Protein AF-A0A6P8V6H1-F1 (afdb_monomer_lite)

InterPro domains:
  IPR013151 Immunoglobulin-like beta-sandwich domain [PF00047] (144-213)
  IPR013783 Immunoglobulin-like fold [G3DSA:2.60.40.10] (137-227)
  IPR036179 Immunoglobulin-like domain superfamily [SSF48726] (139-225)

Foldseek 3Di:
DDDDPVVVVVVVVVLVVLVVVVPDPDDPPPDPVVSVVSVVVVVCVVPPDPDDDPVVVVVVVPPPPDDDPPVNVCVVPDDDALVNVVVVLVVLVVDDPPDQDDPVRDGSVNCVVCVVVVLVLLEKDKDKDFPDPAWDPDDDAETEGEFQGKMKIKTFHDPPADWFKKWKDWPVDIDIDTDDPRMDIDIDNGDDQVPFGKIKMKTAHPVDRVRITDIHDIHGYHHDYPPPDCVVVVVVVVVVVVVVVVVVVVVVVVVVVVVVVVVVVVVVVVVPPPDDDDDDDDDDDDDDDDDDDDD

Organism: Gymnodraco acuticeps (NCBI:txid8218)

Structure (mmCIF, N/CA/C/O backbone):
data_AF-A0A6P8V6H1-F1
#
_entry.id   AF-A0A6P8V6H1-F1
#
loop_
_atom_site.group_PDB
_atom_site.id
_atom_site.type_symbol
_atom_site.label_atom_id
_atom_site.label_alt_id
_atom_site.label_comp_id
_atom_site.label_asym_id
_atom_site.label_entity_id
_atom_site.label_seq_id
_atom_site.pdbx_PDB_ins_code
_atom_site.Cartn_x
_atom_site.Cartn_y
_atom_site.Cartn_z
_atom_site.occupancy
_atom_site.B_iso_or_equiv
_atom_site.auth_seq_id
_atom_site.auth_comp_id
_atom_site.auth_asym_id
_atom_site.auth_atom_id
_atom_site.pdbx_PDB_model_num
ATOM 1 N N . MET A 1 1 ? 2.591 34.422 -44.636 1.00 39.62 1 MET A N 1
ATOM 2 C CA . MET A 1 1 ? 4.047 34.264 -44.833 1.00 39.62 1 MET A CA 1
ATOM 3 C C . MET A 1 1 ? 4.271 33.936 -46.302 1.00 39.62 1 MET A C 1
ATOM 5 O O . MET A 1 1 ? 4.014 32.812 -46.709 1.00 39.62 1 MET A O 1
ATOM 9 N N . ALA A 1 2 ? 4.597 34.938 -47.120 1.00 40.22 2 ALA A N 1
ATOM 10 C CA . ALA A 1 2 ? 4.883 34.725 -48.537 1.00 40.22 2 ALA A CA 1
ATOM 11 C C . ALA A 1 2 ? 6.264 34.066 -48.653 1.00 40.22 2 ALA A C 1
ATOM 13 O O . ALA A 1 2 ? 7.242 34.609 -48.139 1.00 40.22 2 ALA A O 1
ATOM 14 N N . ARG A 1 3 ? 6.340 32.876 -49.259 1.00 46.91 3 ARG A N 1
ATOM 15 C CA . ARG A 1 3 ? 7.625 32.226 -49.543 1.00 46.91 3 ARG A CA 1
ATOM 16 C C . ARG A 1 3 ? 8.400 33.102 -50.537 1.00 46.91 3 ARG A C 1
ATOM 18 O O . ARG A 1 3 ? 7.827 33.596 -51.503 1.00 46.91 3 ARG A O 1
ATOM 25 N N . SER A 1 4 ? 9.682 33.342 -50.256 1.00 54.59 4 SER A N 1
ATOM 26 C CA . SER A 1 4 ? 10.575 34.131 -51.115 1.00 54.59 4 SER A CA 1
ATOM 27 C C . SER A 1 4 ? 10.690 33.479 -52.492 1.00 54.59 4 SER A C 1
ATOM 29 O O . SER A 1 4 ? 10.862 32.264 -52.569 1.00 54.59 4 SER A O 1
ATOM 31 N N . LEU A 1 5 ? 10.654 34.278 -53.564 1.00 50.09 5 LEU A N 1
ATOM 32 C CA . LEU A 1 5 ? 10.821 33.799 -54.944 1.00 50.09 5 LEU A CA 1
ATOM 33 C C . LEU A 1 5 ? 12.088 32.939 -55.094 1.00 50.09 5 LEU A C 1
ATOM 35 O O . LEU A 1 5 ? 12.059 31.902 -55.738 1.00 50.09 5 LEU A O 1
ATOM 39 N N . ARG A 1 6 ? 13.158 33.299 -54.372 1.00 54.00 6 ARG A N 1
ATOM 40 C CA . ARG A 1 6 ? 14.438 32.570 -54.360 1.00 54.00 6 ARG A CA 1
ATOM 41 C C . ARG A 1 6 ? 14.382 31.210 -53.666 1.00 54.00 6 ARG A C 1
ATOM 43 O O . ARG A 1 6 ? 15.259 30.385 -53.887 1.00 54.00 6 ARG A O 1
ATOM 50 N N . ALA A 1 7 ? 13.422 31.009 -52.763 1.00 53.09 7 ALA A N 1
ATOM 51 C CA . ALA A 1 7 ? 13.197 29.715 -52.122 1.00 53.09 7 ALA A CA 1
ATOM 52 C C . ALA A 1 7 ? 12.426 28.784 -53.067 1.00 53.09 7 ALA A C 1
ATOM 54 O O . ALA A 1 7 ? 12.769 27.614 -53.159 1.00 53.09 7 ALA A O 1
ATOM 55 N N . LEU A 1 8 ? 11.471 29.335 -53.828 1.00 53.06 8 LEU A N 1
ATOM 56 C CA . LEU A 1 8 ? 10.779 28.609 -54.894 1.00 53.06 8 LEU A CA 1
ATOM 57 C C . LEU A 1 8 ? 11.732 28.254 -56.047 1.00 53.06 8 LEU A C 1
ATOM 59 O O . LEU A 1 8 ? 11.717 27.129 -56.523 1.00 53.06 8 LEU A O 1
ATOM 63 N N . GLU A 1 9 ? 12.596 29.186 -56.461 1.00 56.41 9 GLU A N 1
ATOM 64 C CA . GLU A 1 9 ? 13.621 28.945 -57.488 1.00 56.41 9 GLU A CA 1
ATOM 65 C C . GLU A 1 9 ? 14.611 27.853 -57.061 1.00 56.41 9 GLU A C 1
ATOM 67 O O . GLU A 1 9 ? 15.032 27.057 -57.892 1.00 56.41 9 GLU A O 1
ATOM 72 N N . ARG A 1 10 ? 14.949 27.768 -55.766 1.00 60.34 10 ARG A N 1
ATOM 73 C CA . ARG A 1 10 ? 15.815 26.701 -55.243 1.00 60.34 10 ARG A CA 1
ATOM 74 C C . ARG A 1 10 ? 15.135 25.332 -55.248 1.00 60.34 10 ARG A C 1
ATOM 76 O O . ARG A 1 10 ? 15.761 24.376 -55.687 1.00 60.34 10 ARG A O 1
ATOM 83 N N . GLU A 1 11 ? 13.868 25.258 -54.836 1.00 62.25 11 GLU A N 1
ATOM 84 C CA . GLU A 1 11 ? 13.066 24.023 -54.909 1.00 62.25 11 GLU A CA 1
ATOM 85 C C . GLU A 1 11 ? 12.889 23.550 -56.363 1.00 62.25 11 GLU A C 1
ATOM 87 O O . GLU A 1 11 ? 12.979 22.359 -56.641 1.00 62.25 11 GLU A O 1
ATOM 92 N N . VAL A 1 12 ? 12.690 24.472 -57.312 1.00 57.78 12 VAL A N 1
ATOM 93 C CA . VAL A 1 12 ? 12.569 24.142 -58.743 1.00 57.78 12 VAL A CA 1
ATOM 94 C C . VAL A 1 12 ? 13.889 23.618 -59.315 1.00 57.78 12 VAL A C 1
ATOM 96 O O . VAL A 1 12 ? 13.869 22.646 -60.064 1.00 57.78 12 VAL A O 1
ATOM 99 N N . VAL A 1 13 ? 15.031 24.198 -58.929 1.00 59.47 13 VAL A N 1
ATOM 100 C CA . VAL A 1 13 ? 16.360 23.732 -59.365 1.00 59.47 13 VAL A CA 1
ATOM 101 C C . VAL A 1 13 ? 16.704 22.356 -58.777 1.00 59.47 13 VAL A C 1
ATOM 103 O O . VAL A 1 13 ? 17.243 21.515 -59.493 1.00 59.47 13 VAL A O 1
ATOM 106 N N . GLU A 1 14 ? 16.354 22.083 -57.516 1.00 60.50 14 GLU A N 1
ATOM 107 C CA . GLU A 1 14 ? 16.529 20.750 -56.908 1.00 60.50 14 GLU A CA 1
ATOM 108 C C . GLU A 1 14 ? 15.638 19.687 -57.569 1.00 60.50 14 GLU A C 1
ATOM 110 O O . GLU A 1 14 ? 16.093 18.572 -57.819 1.00 60.50 14 GLU A O 1
ATOM 115 N N . LEU A 1 15 ? 14.397 20.036 -57.924 1.00 56.25 15 LEU A N 1
ATOM 116 C CA . LEU A 1 15 ? 13.484 19.133 -58.632 1.00 56.25 15 LEU A CA 1
ATOM 117 C C . LEU A 1 15 ? 13.870 18.919 -60.106 1.00 56.25 15 LEU A C 1
ATOM 119 O O . LEU A 1 15 ? 13.662 17.829 -60.631 1.00 56.25 15 LEU A O 1
ATOM 123 N N . GLN A 1 16 ? 14.466 19.912 -60.774 1.00 54.94 16 GLN A N 1
ATOM 124 C CA . GLN A 1 16 ? 15.006 19.755 -62.132 1.00 54.94 16 GLN A CA 1
ATOM 125 C C . GLN A 1 16 ? 16.269 18.883 -62.154 1.00 54.94 16 GLN A C 1
ATOM 127 O O . GLN A 1 16 ? 16.420 18.066 -63.058 1.00 54.94 16 GLN A O 1
ATOM 132 N N . GLY A 1 17 ? 17.128 18.978 -61.133 1.00 55.97 17 GLY A N 1
ATOM 133 C CA . GLY A 1 17 ? 18.294 18.096 -60.991 1.00 55.97 17 GLY A CA 1
ATOM 134 C C . GLY A 1 17 ? 17.934 16.619 -60.782 1.00 55.97 17 GLY A C 1
ATOM 135 O O . GLY A 1 17 ? 18.706 15.737 -61.152 1.00 55.97 17 GLY A O 1
ATOM 136 N N . LEU A 1 18 ? 16.742 16.333 -60.247 1.00 54.53 18 LEU A N 1
ATOM 137 C CA . LEU A 1 18 ? 16.230 14.968 -60.086 1.00 54.53 18 LEU A CA 1
ATOM 138 C C . LEU A 1 18 ? 15.807 14.321 -61.417 1.00 54.53 18 LEU A C 1
ATOM 140 O O . LEU A 1 18 ? 15.922 13.105 -61.548 1.00 54.53 18 LEU A O 1
ATOM 144 N N . ALA A 1 19 ? 15.390 15.107 -62.416 1.00 50.38 19 ALA A N 1
ATOM 145 C CA . ALA A 1 19 ? 15.039 14.593 -63.744 1.00 50.38 19 ALA A CA 1
ATOM 146 C C . ALA A 1 19 ? 16.284 14.213 -64.572 1.00 50.38 19 ALA A C 1
ATOM 148 O O . ALA A 1 19 ? 16.275 13.222 -65.300 1.00 50.38 19 ALA A O 1
ATOM 149 N N . ASP A 1 20 ? 17.382 14.953 -64.398 1.00 52.22 20 ASP A N 1
ATOM 150 C CA . ASP A 1 20 ? 18.593 14.855 -65.227 1.00 52.22 20 ASP A CA 1
ATOM 151 C C . ASP A 1 20 ? 19.417 13.574 -64.970 1.00 52.22 20 ASP A C 1
ATOM 153 O O . ASP A 1 20 ? 20.179 13.117 -65.821 1.00 52.22 20 ASP A O 1
ATOM 157 N N . SER A 1 21 ? 19.238 12.929 -63.810 1.00 50.72 21 SER A N 1
ATOM 158 C CA . SER A 1 21 ? 19.971 11.699 -63.456 1.00 50.72 21 SER A CA 1
ATOM 159 C C . SER A 1 21 ? 19.401 10.415 -64.078 1.00 50.72 21 SER A C 1
ATOM 161 O O . SER A 1 21 ? 20.040 9.367 -63.998 1.00 50.72 21 SER A O 1
ATOM 163 N N . THR A 1 22 ? 18.237 10.486 -64.739 1.00 51.81 22 THR A N 1
ATOM 164 C CA . THR A 1 22 ? 17.574 9.318 -65.359 1.00 51.81 22 THR A CA 1
ATOM 165 C C . THR A 1 22 ? 17.795 9.175 -66.868 1.00 51.81 22 THR A C 1
ATOM 167 O O . THR A 1 22 ? 17.344 8.195 -67.453 1.00 51.81 22 THR A O 1
ATOM 170 N N . GLY A 1 23 ? 18.560 10.072 -67.502 1.00 53.94 23 GLY A N 1
ATOM 171 C CA . GLY A 1 23 ? 19.053 9.889 -68.876 1.00 53.94 23 GLY A CA 1
ATOM 172 C C . GLY A 1 23 ? 18.000 9.922 -69.995 1.00 53.94 23 GLY A C 1
ATOM 173 O O . GLY A 1 23 ? 18.342 9.619 -71.136 1.00 53.94 23 GLY A O 1
ATOM 174 N N . GLU A 1 24 ? 16.755 10.308 -69.708 1.00 52.34 24 GLU A N 1
ATOM 175 C CA . GLU A 1 24 ? 15.689 10.479 -70.706 1.00 52.34 24 GLU A CA 1
ATOM 176 C C . GLU A 1 24 ? 15.491 11.970 -71.060 1.00 52.34 24 GLU A C 1
ATOM 178 O O . GLU A 1 24 ? 15.703 12.841 -70.212 1.00 52.34 24 GLU A O 1
ATOM 183 N N . PRO A 1 25 ? 15.118 12.302 -72.313 1.00 46.78 25 PRO A N 1
ATOM 184 C CA . PRO A 1 25 ? 15.112 13.676 -72.811 1.00 46.78 25 PRO A CA 1
ATOM 185 C C . PRO A 1 25 ? 14.026 14.519 -72.131 1.00 46.78 25 PRO A C 1
ATOM 187 O O . PRO A 1 25 ? 12.900 14.052 -71.994 1.00 46.78 25 PRO A O 1
ATOM 190 N N . GLU A 1 26 ? 14.381 15.760 -71.764 1.00 50.06 26 GLU A N 1
ATOM 191 C CA . GLU A 1 26 ? 13.575 16.856 -71.181 1.00 50.06 26 GLU A CA 1
ATOM 192 C C . GLU A 1 26 ? 12.040 16.751 -71.351 1.00 50.06 26 GLU A C 1
ATOM 194 O O . GLU A 1 26 ? 11.411 17.528 -72.075 1.00 50.06 26 GLU A O 1
ATOM 199 N N . HIS A 1 27 ? 11.391 15.834 -70.635 1.00 50.84 27 HIS A N 1
ATOM 200 C CA . HIS A 1 27 ? 9.942 15.817 -70.502 1.00 50.84 27 HIS A CA 1
ATOM 201 C C . HIS A 1 27 ? 9.607 16.418 -69.140 1.00 50.84 27 HIS A C 1
ATOM 203 O O . HIS A 1 27 ? 9.752 15.771 -68.105 1.00 50.84 27 HIS A O 1
ATOM 209 N N . LEU A 1 28 ? 9.195 17.690 -69.132 1.00 56.66 28 LEU A N 1
ATOM 210 C CA . LEU A 1 28 ? 8.681 18.364 -67.939 1.00 56.66 28 LEU A CA 1
ATOM 211 C C . LEU A 1 28 ? 7.530 17.533 -67.352 1.00 56.66 28 LEU A C 1
ATOM 213 O O . LEU A 1 28 ? 6.413 17.556 -67.869 1.00 56.66 28 LEU A O 1
ATOM 217 N N . LEU A 1 29 ? 7.801 16.798 -66.271 1.00 57.84 29 LEU A N 1
ATOM 218 C CA . LEU A 1 29 ? 6.788 16.067 -65.515 1.00 57.84 29 LEU A CA 1
ATOM 219 C C . LEU A 1 29 ? 5.867 17.094 -64.840 1.00 57.84 29 LEU A C 1
ATOM 221 O O . LEU A 1 29 ? 6.176 17.621 -63.775 1.00 57.84 29 LEU A O 1
ATOM 225 N N . GLN A 1 30 ? 4.766 17.453 -65.503 1.00 61.94 30 GLN A N 1
ATOM 226 C CA . GLN A 1 30 ? 3.781 18.413 -64.988 1.00 61.94 30 GLN A CA 1
ATOM 227 C C . GLN A 1 30 ? 2.689 17.740 -64.148 1.00 61.94 30 GLN A C 1
ATOM 229 O O . GLN A 1 30 ? 2.064 18.398 -63.312 1.00 61.94 30 GLN A O 1
ATOM 234 N N . GLU A 1 31 ? 2.451 16.440 -64.336 1.00 68.69 31 GLU A N 1
ATOM 235 C CA . GLU A 1 31 ? 1.448 15.716 -63.564 1.00 68.69 31 GLU A CA 1
ATOM 236 C C . GLU A 1 31 ? 1.978 15.303 -62.191 1.00 68.69 31 GLU A C 1
ATOM 238 O O . GLU A 1 31 ? 3.024 14.677 -62.033 1.00 68.69 31 GLU A O 1
ATOM 243 N N . SER A 1 32 ? 1.194 15.618 -61.158 1.00 69.81 32 SER A N 1
ATOM 244 C CA . SER A 1 32 ? 1.567 15.331 -59.770 1.00 69.81 32 SER A CA 1
ATOM 245 C C . SER A 1 32 ? 1.794 13.839 -59.485 1.00 69.81 32 SER A C 1
ATOM 247 O O . SER A 1 32 ? 2.483 13.508 -58.523 1.00 69.81 32 SER A O 1
ATOM 249 N N . ALA A 1 33 ? 1.202 12.940 -60.280 1.00 69.44 33 ALA A N 1
ATOM 250 C CA . ALA A 1 33 ? 1.392 11.498 -60.153 1.00 69.44 33 ALA A CA 1
ATOM 251 C C . ALA A 1 33 ? 2.797 11.073 -60.592 1.00 69.44 33 ALA A C 1
ATOM 253 O O . ALA A 1 33 ? 3.460 10.353 -59.848 1.00 69.44 33 ALA A O 1
ATOM 254 N N . ASP A 1 34 ? 3.277 11.601 -61.716 1.00 71.88 34 ASP A N 1
ATOM 255 C CA . ASP A 1 34 ? 4.596 11.280 -62.257 1.00 71.88 34 ASP A CA 1
ATOM 256 C C . ASP A 1 34 ? 5.715 11.839 -61.379 1.00 71.88 34 ASP A C 1
ATOM 258 O O . ASP A 1 34 ? 6.697 11.151 -61.109 1.00 71.88 34 ASP A O 1
ATOM 262 N N . ILE A 1 35 ? 5.528 13.047 -60.832 1.00 73.19 35 ILE A N 1
ATOM 263 C CA . ILE A 1 35 ? 6.465 13.640 -59.864 1.00 73.19 35 ILE A CA 1
ATOM 264 C C . ILE A 1 35 ? 6.576 12.757 -58.612 1.00 73.19 35 ILE A C 1
ATOM 266 O O . ILE A 1 35 ? 7.677 12.495 -58.127 1.00 73.19 35 ILE A O 1
ATOM 270 N N . ARG A 1 36 ? 5.444 12.260 -58.086 1.00 75.19 36 ARG A N 1
ATOM 271 C CA . ARG A 1 36 ? 5.447 11.347 -56.930 1.00 75.19 36 ARG A CA 1
ATOM 272 C C . ARG A 1 36 ? 6.114 10.016 -57.264 1.00 75.19 36 ARG A C 1
ATOM 274 O O . ARG A 1 36 ? 6.870 9.515 -56.441 1.00 75.19 36 ARG A O 1
ATOM 281 N N . GLN A 1 37 ? 5.856 9.461 -58.446 1.00 78.06 37 GLN A N 1
ATOM 282 C CA . GLN A 1 37 ? 6.458 8.201 -58.875 1.00 78.06 37 GLN A CA 1
ATOM 283 C C . GLN A 1 37 ? 7.978 8.331 -59.040 1.00 78.06 37 GLN A C 1
ATOM 285 O O . GLN A 1 37 ? 8.719 7.467 -58.576 1.00 78.06 37 GLN A O 1
ATOM 290 N N . CYS A 1 38 ? 8.441 9.435 -59.629 1.00 77.62 38 CYS A N 1
ATOM 291 C CA . CYS A 1 38 ? 9.859 9.751 -59.767 1.00 77.62 38 CYS A CA 1
ATOM 292 C C . CYS A 1 38 ? 10.538 9.880 -58.394 1.00 77.62 38 CYS A C 1
ATOM 294 O O . CYS A 1 38 ? 11.566 9.250 -58.156 1.00 77.62 38 CYS A O 1
ATOM 296 N N . ALA A 1 39 ? 9.915 10.595 -57.448 1.00 77.12 39 ALA A N 1
ATOM 297 C CA . ALA A 1 39 ? 10.423 10.695 -56.080 1.00 77.12 39 ALA A CA 1
ATOM 298 C C . ALA A 1 39 ? 10.497 9.326 -55.379 1.00 77.12 39 ALA A C 1
ATOM 300 O O . ALA A 1 39 ? 11.478 9.038 -54.698 1.00 77.12 39 ALA A O 1
ATOM 301 N N . VAL A 1 40 ? 9.485 8.469 -55.555 1.00 78.62 40 VAL A N 1
ATOM 302 C CA . VAL A 1 40 ? 9.472 7.119 -54.971 1.00 78.62 40 VAL A CA 1
ATOM 303 C C . VAL A 1 40 ? 10.612 6.265 -55.516 1.00 78.62 40 VAL A C 1
ATOM 305 O O . VAL A 1 40 ? 11.328 5.670 -54.718 1.00 78.62 40 VAL A O 1
ATOM 308 N N . GLU A 1 41 ? 10.811 6.205 -56.835 1.00 83.00 41 GLU A N 1
ATOM 309 C CA . GLU A 1 41 ? 11.899 5.398 -57.408 1.00 83.00 41 GLU A CA 1
ATOM 310 C C . GLU A 1 41 ? 13.278 5.965 -57.050 1.00 83.00 41 GLU A C 1
ATOM 312 O O . GLU A 1 41 ? 14.165 5.199 -56.677 1.00 83.00 41 GLU A O 1
ATOM 317 N N . PHE A 1 42 ? 13.440 7.292 -57.048 1.00 83.00 42 PHE A N 1
ATOM 318 C CA . PHE A 1 42 ? 14.683 7.928 -56.614 1.00 83.00 42 PHE A CA 1
ATOM 319 C C . PHE A 1 42 ? 15.031 7.567 -55.166 1.00 83.00 42 PHE A C 1
ATOM 321 O O . PHE A 1 42 ? 16.129 7.086 -54.900 1.00 83.00 42 PHE A O 1
ATOM 328 N N . TYR A 1 43 ? 14.102 7.749 -54.221 1.00 80.69 43 TYR A N 1
ATOM 329 C CA . TYR A 1 43 ? 14.377 7.456 -52.811 1.00 80.69 43 TYR A CA 1
ATOM 330 C C . TYR A 1 43 ? 14.479 5.960 -52.518 1.00 80.69 43 TYR A C 1
ATOM 332 O O . TYR A 1 43 ? 15.223 5.566 -51.625 1.00 80.69 43 TYR A O 1
ATOM 340 N N . LYS A 1 44 ? 13.771 5.117 -53.270 1.00 80.75 44 LYS A N 1
ATOM 341 C CA . LYS A 1 44 ? 13.904 3.661 -53.190 1.00 80.75 44 LYS A CA 1
ATOM 342 C C . LYS A 1 44 ? 15.299 3.199 -53.593 1.00 80.75 44 LYS A C 1
ATOM 344 O O . LYS A 1 44 ? 15.812 2.282 -52.961 1.00 80.75 44 LYS A O 1
ATOM 349 N N . GLU A 1 45 ? 15.902 3.826 -54.601 1.00 84.06 45 GLU A N 1
ATOM 350 C CA . GLU A 1 45 ? 17.278 3.523 -54.990 1.00 84.06 45 GLU A CA 1
ATOM 351 C C . GLU A 1 45 ? 18.289 4.184 -54.041 1.00 84.06 45 GLU A C 1
ATOM 353 O O . GLU A 1 45 ? 19.223 3.525 -53.598 1.00 84.06 45 GLU A O 1
ATOM 358 N N . LEU A 1 46 ? 18.060 5.437 -53.626 1.00 83.75 46 LEU A N 1
ATOM 359 C CA . LEU A 1 46 ? 18.930 6.154 -52.682 1.00 83.75 46 LEU A CA 1
ATOM 360 C C . LEU A 1 46 ? 19.034 5.455 -51.317 1.00 83.75 46 LEU A C 1
ATOM 362 O O . LEU A 1 46 ? 20.102 5.434 -50.713 1.00 83.75 46 LEU A O 1
ATOM 366 N N . TYR A 1 47 ? 17.924 4.907 -50.819 1.00 80.00 47 TYR A N 1
ATOM 367 C CA . TYR A 1 47 ? 17.861 4.169 -49.553 1.00 80.00 47 TYR A CA 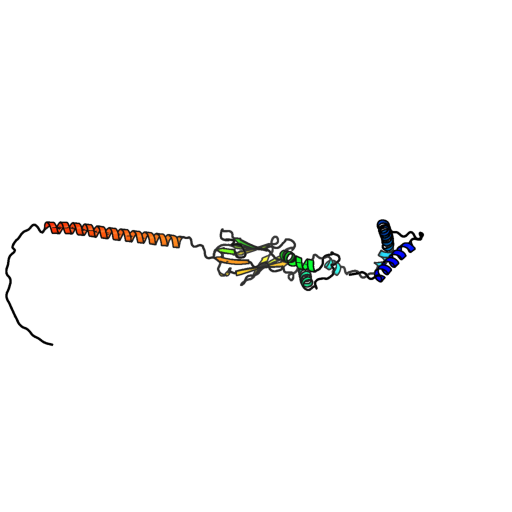1
ATOM 368 C C . TYR A 1 47 ? 17.859 2.654 -49.752 1.00 80.00 47 TYR A C 1
ATOM 370 O O . TYR A 1 47 ? 17.487 1.901 -48.846 1.00 80.00 47 TYR A O 1
ATOM 378 N N . ARG A 1 48 ? 18.265 2.181 -50.932 1.00 87.88 48 ARG A N 1
ATOM 379 C CA . ARG A 1 48 ? 18.458 0.758 -51.160 1.00 87.88 48 ARG A CA 1
ATOM 380 C C . ARG A 1 48 ? 19.572 0.270 -50.244 1.00 87.88 48 ARG A C 1
ATOM 382 O O . ARG A 1 48 ? 20.662 0.829 -50.210 1.00 87.88 48 ARG A O 1
ATOM 389 N N . THR A 1 49 ? 19.301 -0.788 -49.490 1.00 80.88 49 THR A N 1
ATOM 390 C CA . THR A 1 49 ? 20.320 -1.404 -48.643 1.00 80.88 49 THR A CA 1
ATOM 391 C C . THR A 1 49 ? 21.447 -1.947 -49.529 1.00 80.88 49 THR A C 1
ATOM 393 O O . THR A 1 49 ? 21.233 -2.850 -50.336 1.00 80.88 49 THR A O 1
ATOM 396 N N . GLU A 1 50 ? 22.651 -1.403 -49.364 1.00 81.25 50 GLU A N 1
ATOM 397 C CA . GLU A 1 50 ? 23.892 -1.977 -49.911 1.00 81.25 50 GLU A CA 1
ATOM 398 C C . GLU A 1 50 ? 24.455 -3.082 -49.004 1.00 81.25 50 GLU A C 1
ATOM 400 O O . GLU A 1 50 ? 25.375 -3.806 -49.377 1.00 81.25 50 GLU A O 1
ATOM 405 N N . PHE A 1 51 ? 23.884 -3.228 -47.805 1.00 78.94 51 PHE A N 1
ATOM 406 C CA . PHE A 1 51 ? 24.239 -4.266 -46.850 1.00 78.94 51 PHE A CA 1
ATOM 407 C C . PHE A 1 51 ? 23.981 -5.662 -47.431 1.00 78.94 51 PHE A C 1
ATOM 409 O O . PHE A 1 51 ? 22.837 -6.092 -47.594 1.00 78.94 51 PHE A O 1
ATOM 416 N N . GLN A 1 52 ? 25.065 -6.384 -47.696 1.00 76.25 52 GLN A N 1
ATOM 417 C CA . GLN A 1 52 ? 25.046 -7.820 -47.920 1.00 76.25 52 GLN A CA 1
ATOM 418 C C . GLN A 1 52 ? 25.466 -8.492 -46.617 1.00 76.25 52 GLN A C 1
ATOM 420 O O . GLN A 1 52 ? 26.526 -8.196 -46.069 1.00 76.25 52 GLN A O 1
ATOM 425 N N . ALA A 1 53 ? 24.608 -9.364 -46.087 1.00 72.81 53 ALA A N 1
ATOM 426 C CA . ALA A 1 53 ? 24.949 -10.130 -44.901 1.00 72.81 53 ALA A CA 1
ATOM 427 C C . ALA A 1 53 ? 26.053 -11.131 -45.267 1.00 72.81 53 ALA A C 1
ATOM 429 O O . ALA A 1 53 ? 25.782 -12.148 -45.902 1.00 72.81 53 ALA A O 1
ATOM 430 N N . GLU A 1 54 ? 27.288 -10.832 -44.869 1.00 82.56 54 GLU A N 1
ATOM 431 C CA . GLU A 1 54 ? 28.433 -11.735 -44.973 1.00 82.56 54 GLU A CA 1
ATOM 432 C C . GLU A 1 54 ? 28.702 -12.360 -43.595 1.00 82.56 54 GLU A C 1
ATOM 434 O O . GLU A 1 54 ? 29.478 -11.815 -42.805 1.00 82.56 54 GLU A O 1
ATOM 439 N N . PRO A 1 55 ? 28.039 -13.484 -43.253 1.00 75.50 55 PRO A N 1
ATOM 440 C CA . PRO A 1 55 ? 28.138 -14.086 -41.922 1.00 75.50 55 PRO A CA 1
ATOM 441 C C . PRO A 1 55 ? 29.572 -14.497 -41.565 1.00 75.50 55 PRO A C 1
ATOM 443 O O . PRO A 1 55 ? 29.953 -14.426 -40.403 1.00 75.50 55 PRO A O 1
ATOM 446 N N . GLU A 1 56 ? 30.383 -14.861 -42.559 1.00 75.81 56 GLU A N 1
ATOM 447 C CA . GLU A 1 56 ? 31.785 -15.258 -42.385 1.00 75.81 56 GLU A CA 1
ATOM 448 C C . GLU A 1 56 ? 32.677 -14.069 -41.986 1.00 75.81 56 GLU A C 1
ATOM 450 O O . GLU A 1 56 ? 33.489 -14.177 -41.065 1.00 75.81 56 GLU A O 1
ATOM 455 N N . VAL A 1 57 ? 32.479 -12.902 -42.612 1.00 76.75 57 VAL A N 1
ATOM 456 C CA . VAL A 1 57 ? 33.194 -11.663 -42.260 1.00 76.75 57 VAL A CA 1
ATOM 457 C C . VAL A 1 57 ? 32.728 -11.150 -40.902 1.00 76.75 57 VAL A C 1
ATOM 459 O O . VAL A 1 57 ? 33.557 -10.774 -40.074 1.00 76.75 57 VAL A O 1
ATOM 462 N N . ALA A 1 58 ? 31.424 -11.209 -40.631 1.00 75.81 58 ALA A N 1
ATOM 463 C CA . ALA A 1 58 ? 30.867 -10.833 -39.338 1.00 75.81 58 ALA A CA 1
ATOM 464 C C . ALA A 1 58 ? 31.450 -11.692 -38.203 1.00 75.81 58 ALA A C 1
ATOM 466 O O . ALA A 1 58 ? 31.900 -11.156 -37.196 1.00 75.81 58 ALA A O 1
ATOM 467 N N . GLN A 1 59 ? 31.536 -13.011 -38.391 1.00 78.38 59 GLN A N 1
ATOM 468 C CA . GLN A 1 59 ? 32.093 -13.920 -37.391 1.00 78.38 59 GLN A CA 1
ATOM 469 C C . GLN A 1 59 ? 33.575 -13.634 -37.114 1.00 78.38 59 GLN A C 1
ATOM 471 O O . GLN A 1 59 ? 33.961 -13.545 -35.951 1.00 78.38 59 GLN A O 1
ATOM 476 N N . SER A 1 60 ? 34.374 -13.375 -38.157 1.00 83.00 60 SER A N 1
ATOM 477 C CA . SER A 1 60 ? 35.776 -12.955 -37.996 1.00 83.00 60 SER A CA 1
ATOM 478 C C . SER A 1 60 ? 35.934 -11.597 -37.297 1.00 83.00 60 SER A C 1
ATOM 480 O O . SER A 1 60 ? 36.918 -11.368 -36.602 1.00 83.00 60 SER A O 1
ATOM 482 N N . PHE A 1 61 ? 34.960 -10.696 -37.454 1.00 80.12 61 PHE A N 1
ATOM 483 C CA . PHE A 1 61 ? 34.944 -9.391 -36.796 1.00 80.12 61 PHE A CA 1
ATOM 484 C C . PHE A 1 61 ? 34.560 -9.489 -35.312 1.00 80.12 61 PHE A C 1
ATOM 486 O O . PHE A 1 61 ? 35.042 -8.700 -34.500 1.00 80.12 61 PHE A O 1
ATOM 493 N N . TYR A 1 62 ? 33.702 -10.449 -34.950 1.00 80.50 62 TYR A N 1
ATOM 494 C CA . TYR A 1 62 ? 33.317 -10.703 -33.560 1.00 80.50 62 TYR A CA 1
ATOM 495 C C . TYR A 1 62 ? 34.378 -11.490 -32.772 1.00 80.50 62 TYR A C 1
ATOM 497 O O . TYR A 1 62 ? 34.388 -11.440 -31.540 1.00 80.50 62 TYR A O 1
ATOM 505 N N . GLU A 1 63 ? 35.289 -12.195 -33.451 1.00 84.75 63 GLU A N 1
ATOM 506 C CA . GLU A 1 63 ? 36.393 -12.909 -32.805 1.00 84.75 63 GLU A CA 1
ATOM 507 C C . GLU A 1 63 ? 37.353 -11.951 -32.080 1.00 84.75 63 GLU A C 1
ATOM 509 O O . GLU A 1 63 ? 37.891 -11.002 -32.646 1.00 84.75 63 GLU A O 1
ATOM 514 N N . GLY A 1 64 ? 37.603 -12.224 -30.796 1.00 80.19 64 GLY A N 1
ATOM 515 C CA . GLY A 1 64 ? 38.545 -11.452 -29.980 1.00 80.19 64 GLY A CA 1
ATOM 516 C C . GLY A 1 64 ? 38.003 -10.126 -29.441 1.00 80.19 64 GLY A C 1
ATOM 517 O O . GLY A 1 64 ? 38.759 -9.389 -28.803 1.00 80.19 64 GLY A O 1
ATOM 518 N N . LEU A 1 65 ? 36.715 -9.824 -29.644 1.00 85.69 65 LEU A N 1
ATOM 519 C CA . LEU A 1 65 ? 36.077 -8.712 -28.947 1.00 85.69 65 LEU A CA 1
ATOM 520 C C . LEU A 1 65 ? 36.018 -8.988 -27.434 1.00 85.69 65 LEU A C 1
ATOM 522 O O . LEU A 1 65 ? 35.875 -10.144 -27.019 1.00 85.69 65 LEU A O 1
ATOM 526 N N . PRO A 1 66 ? 36.119 -7.943 -26.593 1.00 86.75 66 PRO A N 1
ATOM 527 C CA . PRO A 1 66 ? 35.870 -8.073 -25.167 1.00 86.75 66 PRO A CA 1
ATOM 528 C C . PRO A 1 66 ? 34.459 -8.620 -24.955 1.00 86.75 66 PRO A C 1
ATOM 530 O O . PRO A 1 66 ? 33.481 -7.990 -25.355 1.00 86.75 66 PRO A O 1
ATOM 533 N N . ASN A 1 67 ? 34.368 -9.798 -24.346 1.00 82.69 67 ASN A N 1
ATOM 534 C CA . ASN A 1 67 ? 33.094 -10.349 -23.916 1.00 82.69 67 ASN A CA 1
ATOM 535 C C . ASN A 1 67 ? 32.803 -9.866 -22.501 1.00 82.69 67 ASN A C 1
ATOM 537 O O . ASN A 1 67 ? 33.722 -9.700 -21.693 1.00 82.69 67 ASN A O 1
ATOM 541 N N . VAL A 1 68 ? 31.522 -9.653 -22.221 1.00 86.38 68 VAL A N 1
ATOM 542 C CA . VAL A 1 68 ? 31.050 -9.440 -20.856 1.00 86.38 68 VAL A CA 1
ATOM 543 C C . VAL A 1 68 ? 31.443 -10.685 -20.043 1.00 86.38 68 VAL A C 1
ATOM 545 O O . VAL A 1 68 ? 31.175 -11.797 -20.508 1.00 86.38 68 VAL A O 1
ATOM 548 N N . PRO A 1 69 ? 32.145 -10.534 -18.905 1.00 92.12 69 PRO A N 1
ATOM 549 C CA . PRO A 1 69 ? 32.477 -11.649 -18.023 1.00 92.12 69 PRO A CA 1
ATOM 550 C C . PRO A 1 69 ? 31.238 -12.493 -17.709 1.00 92.12 69 PRO A C 1
ATOM 552 O O . PRO A 1 69 ? 30.147 -11.949 -17.584 1.00 92.12 69 PRO A O 1
ATOM 555 N N . GLU A 1 70 ? 31.387 -13.812 -17.548 1.00 88.00 70 GLU A N 1
ATOM 556 C CA . GLU A 1 70 ? 30.239 -14.680 -17.219 1.00 88.00 70 GLU A CA 1
ATOM 557 C C . GLU A 1 70 ? 29.533 -14.258 -15.920 1.00 88.00 70 GLU A C 1
ATOM 559 O O . GLU A 1 70 ? 28.326 -14.434 -15.796 1.00 88.00 70 GLU A O 1
ATOM 564 N N . GLU A 1 71 ? 30.277 -13.676 -14.976 1.00 89.75 71 GLU A N 1
ATOM 565 C CA . GLU A 1 71 ? 29.739 -13.100 -13.741 1.00 89.75 71 GLU A CA 1
ATOM 566 C C . GLU A 1 71 ? 28.799 -11.924 -14.038 1.00 89.75 71 GLU A C 1
ATOM 568 O O . GLU A 1 71 ? 27.623 -11.978 -13.687 1.00 89.75 71 GLU A O 1
ATOM 573 N N . ASP A 1 72 ? 29.280 -10.927 -14.782 1.00 88.81 72 ASP A N 1
ATOM 574 C CA . ASP A 1 72 ? 28.487 -9.773 -15.212 1.00 88.81 72 ASP A CA 1
ATOM 575 C C . ASP A 1 72 ? 27.301 -10.199 -16.098 1.00 88.81 72 ASP A C 1
ATOM 577 O O . ASP A 1 72 ? 26.229 -9.609 -16.032 1.00 88.81 72 ASP A O 1
ATOM 581 N N . HIS A 1 73 ? 27.458 -11.237 -16.927 1.00 87.31 73 HIS A N 1
ATOM 582 C CA . HIS A 1 73 ? 26.368 -11.778 -17.742 1.00 87.31 73 HIS A CA 1
ATOM 583 C C . HIS A 1 73 ? 25.272 -12.392 -16.867 1.00 87.31 73 HIS A C 1
ATOM 585 O O . HIS A 1 73 ? 24.091 -12.153 -17.102 1.00 87.31 73 HIS A O 1
ATOM 591 N N . ALA A 1 74 ? 25.654 -13.153 -15.839 1.00 87.06 74 ALA A N 1
ATOM 592 C CA . ALA A 1 74 ? 24.712 -13.729 -14.889 1.00 87.06 74 ALA A CA 1
ATOM 593 C C . ALA A 1 74 ? 23.991 -12.652 -14.061 1.00 87.06 74 ALA A C 1
ATOM 595 O O . ALA A 1 74 ? 22.822 -12.832 -13.733 1.00 87.06 74 ALA A O 1
ATOM 596 N N . GLU A 1 75 ? 24.663 -11.541 -13.747 1.00 86.06 75 GLU A N 1
ATOM 597 C CA . GLU A 1 75 ? 24.055 -10.387 -13.078 1.00 86.06 75 GLU A CA 1
ATOM 598 C C . GLU A 1 75 ? 23.085 -9.636 -14.005 1.00 86.06 75 GLU A C 1
ATOM 600 O O . GLU A 1 75 ? 21.945 -9.389 -13.626 1.00 86.06 75 GLU A O 1
ATOM 605 N N . LEU A 1 76 ? 23.488 -9.334 -15.244 1.00 84.19 76 LEU A N 1
ATOM 606 C CA . LEU A 1 76 ? 22.656 -8.619 -16.222 1.00 84.19 76 LEU A CA 1
ATOM 607 C C . LEU A 1 76 ? 21.433 -9.426 -16.689 1.00 84.19 76 LEU A C 1
ATOM 609 O O . LEU A 1 76 ? 20.440 -8.839 -17.119 1.00 84.19 76 LEU A O 1
ATOM 613 N N . GLU A 1 77 ? 21.509 -10.757 -16.633 1.00 85.06 77 GLU A N 1
ATOM 614 C CA . GLU A 1 77 ? 20.392 -11.666 -16.917 1.00 85.06 77 GLU A CA 1
ATOM 615 C C . GLU A 1 77 ? 19.592 -12.065 -15.667 1.00 85.06 77 GLU A C 1
ATOM 617 O O . GLU A 1 77 ? 18.627 -12.830 -15.777 1.00 85.06 77 GLU A O 1
ATOM 622 N N . ALA A 1 78 ? 19.969 -11.574 -14.484 1.00 81.81 78 ALA A N 1
ATOM 623 C CA . ALA A 1 78 ? 19.232 -11.845 -13.261 1.00 81.81 78 ALA A CA 1
ATOM 624 C C . ALA A 1 78 ? 17.813 -11.250 -13.312 1.00 81.81 78 ALA A C 1
ATOM 626 O O . ALA A 1 78 ? 17.486 -10.359 -14.101 1.00 81.81 78 ALA A O 1
ATOM 627 N N . GLU A 1 79 ? 16.935 -11.759 -12.448 1.00 79.88 79 GLU A N 1
ATOM 628 C CA . GLU A 1 79 ? 15.603 -11.180 -12.288 1.00 79.88 79 GLU A CA 1
ATOM 629 C C . GLU A 1 79 ? 15.710 -9.740 -11.768 1.00 79.88 79 GLU A C 1
ATOM 631 O O . GLU A 1 79 ? 16.429 -9.480 -10.804 1.00 79.88 79 GLU A O 1
ATOM 636 N N . LEU A 1 80 ? 14.949 -8.821 -12.376 1.00 75.88 80 LEU A N 1
ATOM 637 C CA . LEU A 1 80 ? 14.891 -7.423 -11.945 1.00 75.88 80 LEU A CA 1
ATOM 638 C C . LEU A 1 80 ? 14.498 -7.319 -10.466 1.00 75.88 80 LEU A C 1
ATOM 640 O O . LEU A 1 80 ? 13.423 -7.774 -10.057 1.00 75.88 80 LEU A O 1
ATOM 644 N N . SER A 1 81 ? 15.343 -6.656 -9.683 1.00 71.19 81 SER A N 1
ATOM 645 C CA . SER A 1 81 ? 15.121 -6.415 -8.262 1.00 71.19 81 SER A CA 1
ATOM 646 C C . SER A 1 81 ? 14.142 -5.261 -8.014 1.00 71.19 81 SER A C 1
ATOM 648 O O . SER A 1 81 ? 13.884 -4.401 -8.867 1.00 71.19 81 SER A O 1
ATOM 650 N N . ALA A 1 82 ? 13.571 -5.216 -6.805 1.00 66.00 82 ALA A N 1
ATOM 651 C CA . ALA A 1 82 ? 12.701 -4.109 -6.416 1.00 66.00 82 ALA A CA 1
ATOM 652 C C . ALA A 1 82 ? 13.495 -2.798 -6.294 1.00 66.00 82 ALA A C 1
ATOM 654 O O . ALA A 1 82 ? 12.968 -1.733 -6.628 1.00 66.00 82 ALA A O 1
ATOM 655 N N . GLN A 1 83 ? 14.753 -2.882 -5.847 1.00 66.44 83 GLN A N 1
ATOM 656 C CA . GLN A 1 83 ? 15.642 -1.735 -5.711 1.00 66.44 83 GLN A CA 1
ATOM 657 C C . GLN A 1 83 ? 16.004 -1.123 -7.067 1.00 66.44 83 GLN A C 1
ATOM 659 O O . GLN A 1 83 ? 15.841 0.084 -7.230 1.00 66.44 83 GLN A O 1
ATOM 664 N N . GLU A 1 84 ? 16.419 -1.924 -8.051 1.00 73.25 84 GLU A N 1
ATOM 665 C CA . GLU A 1 84 ? 16.740 -1.426 -9.399 1.00 73.25 84 GLU A CA 1
ATOM 666 C C . GLU A 1 84 ? 15.551 -0.706 -10.016 1.00 73.25 84 GLU A C 1
ATOM 668 O O . GLU A 1 84 ? 15.694 0.365 -10.611 1.00 73.25 84 GLU A O 1
ATOM 673 N N . LEU A 1 85 ? 14.353 -1.261 -9.821 1.00 73.44 85 LEU A N 1
ATOM 674 C CA . LEU A 1 85 ? 13.141 -0.602 -10.256 1.00 73.44 85 LEU A CA 1
ATOM 675 C C . LEU A 1 85 ? 12.993 0.741 -9.535 1.00 73.44 85 LEU A C 1
ATOM 677 O O . LEU A 1 85 ? 12.836 1.767 -10.186 1.00 73.44 85 LEU A O 1
ATOM 681 N N . GLN A 1 86 ? 13.084 0.772 -8.204 1.00 69.81 86 GLN A N 1
ATOM 682 C CA . GLN A 1 86 ? 12.934 1.997 -7.416 1.00 69.81 86 GLN A CA 1
ATOM 683 C C . GLN A 1 86 ? 13.962 3.077 -7.789 1.00 69.81 86 GLN A C 1
ATOM 685 O O . GLN A 1 86 ? 13.600 4.249 -7.908 1.00 69.81 86 GLN A O 1
ATOM 690 N N . GLU A 1 87 ? 15.215 2.704 -8.023 1.00 77.75 87 GLU A N 1
ATOM 691 C CA . GLU A 1 87 ? 16.285 3.603 -8.457 1.00 77.75 87 GLU A CA 1
ATOM 692 C C . GLU A 1 87 ? 16.063 4.106 -9.886 1.00 77.75 87 GLU A C 1
ATOM 694 O O . GLU A 1 87 ? 16.180 5.309 -10.152 1.00 77.75 87 GLU A O 1
ATOM 699 N N . ALA A 1 88 ? 15.646 3.231 -10.804 1.00 78.25 88 ALA A N 1
ATOM 700 C CA . ALA A 1 88 ? 15.219 3.631 -12.141 1.00 78.25 88 ALA A CA 1
ATOM 701 C C . ALA A 1 88 ? 14.055 4.636 -12.061 1.00 78.25 88 ALA A C 1
ATOM 703 O O . ALA A 1 88 ? 14.029 5.644 -12.767 1.00 78.25 88 ALA A O 1
ATOM 704 N N . LEU A 1 89 ? 13.122 4.434 -11.133 1.00 71.00 89 LEU A N 1
ATOM 705 C CA . LEU A 1 89 ? 11.949 5.288 -10.950 1.00 71.00 89 LEU A CA 1
ATOM 706 C C . LEU A 1 89 ? 12.317 6.652 -10.337 1.00 71.00 89 LEU A C 1
ATOM 708 O O . LEU A 1 89 ? 11.846 7.688 -10.817 1.00 71.00 89 LEU A O 1
ATOM 712 N N . GLN A 1 90 ? 13.203 6.686 -9.338 1.00 72.75 90 GLN A N 1
ATOM 713 C CA . GLN A 1 90 ? 13.732 7.926 -8.753 1.00 72.75 90 GLN A CA 1
ATOM 714 C C . GLN A 1 90 ? 14.575 8.715 -9.760 1.00 72.75 90 GLN A C 1
ATOM 716 O O . GLN A 1 90 ? 14.418 9.932 -9.901 1.00 72.75 90 GLN A O 1
ATOM 721 N N . SER A 1 91 ? 15.437 8.032 -10.514 1.00 77.81 91 SER A N 1
ATOM 722 C CA . SER A 1 91 ? 16.250 8.676 -11.543 1.00 77.81 91 SER A CA 1
ATOM 723 C C . SER A 1 91 ? 15.371 9.270 -12.649 1.00 77.81 91 SER A C 1
ATOM 725 O O . SER A 1 91 ? 15.576 10.430 -13.014 1.00 77.81 91 SER A O 1
ATOM 727 N N . MET A 1 92 ? 14.313 8.576 -13.090 1.00 72.44 92 MET A N 1
ATOM 728 C CA . MET A 1 92 ? 13.334 9.114 -14.045 1.00 72.44 92 MET A CA 1
ATOM 729 C C . MET A 1 92 ? 12.622 10.376 -13.544 1.00 72.44 92 MET A C 1
ATOM 731 O O . MET A 1 92 ? 12.387 11.292 -14.335 1.00 72.44 92 MET A O 1
ATOM 735 N N . GLN A 1 93 ? 12.292 10.475 -12.253 1.00 73.06 93 GLN A N 1
ATOM 736 C CA . GLN A 1 93 ? 11.683 11.690 -11.686 1.00 73.06 93 GLN A CA 1
ATOM 737 C C . GLN A 1 93 ? 12.616 12.902 -11.789 1.00 73.06 93 GLN A C 1
ATOM 739 O O . GLN A 1 93 ? 12.151 14.021 -12.006 1.00 73.06 93 GLN A O 1
ATOM 744 N N . SER A 1 94 ? 13.928 12.674 -11.698 1.00 75.00 94 SER A N 1
ATOM 745 C CA . SER A 1 94 ? 14.950 13.713 -11.849 1.00 75.00 94 SER A CA 1
ATOM 746 C C . SER A 1 94 ? 15.287 14.058 -13.311 1.00 75.00 94 SER A C 1
ATOM 748 O O . SER A 1 94 ? 15.961 15.058 -13.571 1.00 75.00 94 SER A O 1
ATOM 750 N N . MET A 1 95 ? 14.804 13.274 -14.286 1.00 76.31 95 MET A N 1
ATOM 751 C CA . MET A 1 95 ? 15.069 13.530 -15.704 1.00 76.31 95 MET A CA 1
ATOM 752 C C . MET A 1 95 ? 14.352 14.789 -16.200 1.00 76.31 95 MET A C 1
ATOM 754 O O . MET A 1 95 ? 13.213 15.082 -15.839 1.00 76.31 95 MET A O 1
ATOM 758 N N . GLN A 1 96 ? 14.989 15.516 -17.115 1.00 80.00 96 GLN A N 1
ATOM 759 C CA . GLN A 1 96 ? 14.385 16.673 -17.779 1.00 80.00 96 GLN A CA 1
ATOM 760 C C . GLN A 1 96 ? 13.242 16.236 -18.708 1.00 80.00 96 GLN A C 1
ATOM 762 O O . GLN A 1 96 ? 13.373 15.258 -19.441 1.00 80.00 96 GLN A O 1
ATOM 767 N N . SER A 1 97 ? 12.132 16.970 -18.691 1.00 84.38 97 SER A N 1
ATOM 768 C CA . SER A 1 97 ? 11.013 16.762 -19.621 1.00 84.38 97 SER A CA 1
ATOM 769 C C . SER A 1 97 ? 11.336 17.247 -21.038 1.00 84.38 97 SER A C 1
ATOM 771 O O . SER A 1 97 ? 12.222 18.083 -21.230 1.00 84.38 97 SER A O 1
ATOM 773 N N . GLY A 1 98 ? 10.620 16.720 -22.037 1.00 82.25 98 GLY A N 1
ATOM 774 C CA . GLY A 1 98 ? 10.786 17.103 -23.445 1.00 82.25 98 GLY A CA 1
ATOM 775 C C . GLY A 1 98 ? 12.009 16.497 -24.147 1.00 82.25 98 GLY A C 1
ATOM 776 O O . GLY A 1 98 ? 12.485 17.052 -25.137 1.00 82.25 98 GLY A O 1
ATOM 777 N N . LYS A 1 99 ? 12.545 15.380 -23.639 1.00 83.38 99 LYS A N 1
ATOM 778 C CA . LYS A 1 99 ? 13.592 14.599 -24.320 1.00 83.38 99 LYS A CA 1
ATOM 779 C C . LYS A 1 99 ? 12.978 13.665 -25.366 1.00 83.38 99 LYS A C 1
ATOM 781 O O . LYS A 1 99 ? 11.825 13.256 -25.237 1.00 83.38 99 LYS A O 1
ATOM 786 N N . ALA A 1 100 ? 13.759 13.348 -26.400 1.00 82.56 100 ALA A N 1
ATOM 787 C CA . ALA A 1 100 ? 13.354 12.393 -27.426 1.00 82.56 100 ALA A CA 1
ATOM 788 C C . ALA A 1 100 ? 13.125 10.996 -26.807 1.00 82.56 100 ALA A C 1
ATOM 790 O O . ALA A 1 100 ? 13.855 10.632 -25.881 1.00 82.56 100 ALA A O 1
ATOM 791 N N . PRO A 1 101 ? 12.119 10.243 -27.281 1.00 87.06 101 PRO A N 1
ATOM 792 C CA . PRO A 1 101 ? 11.839 8.895 -26.796 1.00 87.06 101 PRO A CA 1
ATOM 793 C C . PRO A 1 101 ? 12.976 7.918 -27.118 1.00 87.06 101 PRO A C 1
ATOM 795 O O . PRO A 1 101 ? 13.732 8.127 -28.071 1.00 87.06 101 PRO A O 1
ATOM 798 N N . GLY A 1 102 ? 13.086 6.863 -26.308 1.00 81.31 102 GLY A N 1
ATOM 799 C CA . GLY A 1 102 ? 14.051 5.787 -26.514 1.00 81.31 102 GLY A CA 1
ATOM 800 C C . GLY A 1 102 ? 13.664 4.858 -27.667 1.00 81.31 102 GLY A C 1
ATOM 801 O O . GLY A 1 102 ? 12.758 5.141 -28.452 1.00 81.31 102 GLY A O 1
ATOM 802 N N . ILE A 1 103 ? 14.346 3.714 -27.754 1.00 86.00 103 ILE A N 1
ATOM 803 C CA . ILE A 1 103 ? 14.054 2.657 -28.741 1.00 86.00 103 ILE A CA 1
ATOM 804 C C . ILE A 1 103 ? 12.628 2.091 -28.607 1.00 86.00 103 ILE A C 1
ATOM 806 O O . ILE A 1 103 ? 12.069 1.578 -29.572 1.00 86.00 103 ILE A O 1
ATOM 810 N N . ASP A 1 104 ? 12.028 2.231 -27.426 1.00 85.06 104 ASP A N 1
ATOM 811 C CA . ASP A 1 104 ? 10.642 1.874 -27.124 1.00 85.06 104 ASP A CA 1
ATOM 812 C C . ASP A 1 104 ? 9.613 2.888 -27.662 1.00 85.06 104 ASP A C 1
ATOM 814 O O . ASP A 1 104 ? 8.412 2.621 -27.645 1.00 85.06 104 ASP A O 1
ATOM 818 N N . GLY A 1 105 ? 10.055 4.054 -28.142 1.00 89.62 105 GLY A N 1
ATOM 819 C CA . GLY A 1 105 ? 9.177 5.120 -28.616 1.00 89.62 105 GLY A CA 1
ATOM 820 C C . GLY A 1 105 ? 8.426 5.858 -27.500 1.00 89.62 105 GLY A C 1
ATOM 821 O O . GLY A 1 105 ? 7.595 6.718 -27.804 1.00 89.62 105 GLY A O 1
ATOM 822 N N . LEU A 1 106 ? 8.718 5.580 -26.223 1.00 86.75 106 LEU A N 1
ATOM 823 C CA . LEU A 1 106 ? 8.045 6.191 -25.078 1.00 86.75 106 LEU A CA 1
ATOM 824 C C . LEU A 1 106 ? 8.949 7.253 -24.425 1.00 86.75 106 LEU A C 1
ATOM 826 O O . LEU A 1 106 ? 10.087 6.972 -24.052 1.00 86.75 106 LEU A O 1
ATOM 830 N N . PRO A 1 107 ? 8.490 8.512 -24.284 1.00 88.12 107 PRO A N 1
ATOM 831 C CA . PRO A 1 107 ? 9.286 9.549 -23.636 1.00 88.12 107 PRO A CA 1
ATOM 832 C C . PRO A 1 107 ? 9.272 9.383 -22.111 1.00 88.12 107 PRO A C 1
ATOM 834 O O . PRO A 1 107 ? 8.294 8.907 -21.540 1.00 88.12 107 PRO A O 1
ATOM 837 N N . ALA A 1 108 ? 10.294 9.893 -21.417 1.00 83.31 108 ALA A N 1
ATOM 838 C CA . ALA A 1 108 ? 10.341 9.896 -19.946 1.00 83.31 108 ALA A CA 1
ATOM 839 C C . ALA A 1 108 ? 9.083 10.519 -19.299 1.00 83.31 108 ALA A C 1
ATOM 841 O O . ALA A 1 108 ? 8.652 10.111 -18.223 1.00 83.31 108 ALA A O 1
ATOM 842 N N . ASP A 1 109 ? 8.452 11.482 -19.976 1.00 86.88 109 ASP A N 1
ATOM 843 C CA . ASP A 1 109 ? 7.222 12.130 -19.513 1.00 86.88 109 ASP A CA 1
ATOM 844 C C . ASP A 1 109 ? 6.012 11.184 -19.478 1.00 86.88 109 ASP A C 1
ATOM 846 O O . ASP A 1 109 ? 5.139 11.348 -18.626 1.00 86.88 109 ASP A O 1
ATOM 850 N N . PHE A 1 110 ? 5.983 10.158 -20.336 1.00 87.12 110 PHE A N 1
ATOM 851 C CA . PHE A 1 110 ? 4.964 9.108 -20.291 1.00 87.12 110 PHE A CA 1
ATOM 852 C C . PHE A 1 110 ? 5.058 8.320 -18.982 1.00 87.12 110 PHE A C 1
ATOM 854 O O . PHE A 1 110 ? 4.073 8.198 -18.253 1.00 87.12 110 PHE A O 1
ATOM 861 N N . TYR A 1 111 ? 6.259 7.849 -18.644 1.00 79.31 111 TYR A N 1
ATOM 862 C CA . TYR A 1 111 ? 6.493 7.078 -17.425 1.00 79.31 111 TYR A CA 1
ATOM 863 C C . TYR A 1 111 ? 6.251 7.912 -16.162 1.00 79.31 111 TYR A C 1
ATOM 865 O O . TYR A 1 111 ? 5.624 7.428 -15.221 1.00 79.31 111 TYR A O 1
ATOM 873 N N . LYS A 1 112 ? 6.639 9.196 -16.160 1.00 82.38 112 LYS A N 1
ATOM 874 C CA . LYS A 1 112 ? 6.307 10.134 -15.072 1.00 82.38 112 LYS A CA 1
ATOM 875 C C . LYS A 1 112 ? 4.800 10.311 -14.889 1.00 82.38 112 LYS A C 1
ATOM 877 O O . LYS A 1 112 ? 4.328 10.358 -13.758 1.00 82.38 112 LYS A O 1
ATOM 882 N N . ALA A 1 113 ? 4.040 10.408 -15.981 1.00 85.12 113 ALA A N 1
ATOM 883 C CA . ALA A 1 113 ? 2.586 10.535 -15.915 1.00 85.12 113 ALA A CA 1
ATOM 884 C C . ALA A 1 113 ? 1.915 9.246 -15.412 1.00 85.12 113 ALA A C 1
ATOM 886 O O . ALA A 1 113 ? 0.945 9.309 -14.656 1.00 85.1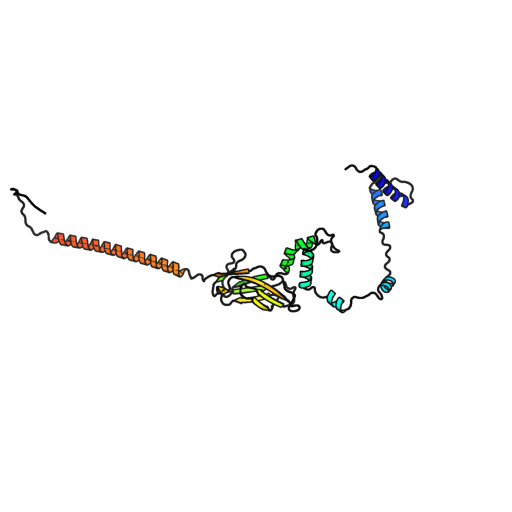2 113 ALA A O 1
ATOM 887 N N . LEU A 1 114 ? 2.440 8.082 -15.802 1.00 85.12 114 LEU A N 1
ATOM 888 C CA . LEU A 1 114 ? 1.923 6.775 -15.392 1.00 85.12 114 LEU A CA 1
ATOM 889 C C . LEU A 1 114 ? 2.373 6.371 -13.978 1.00 85.12 114 LEU A C 1
ATOM 891 O O . LEU A 1 114 ? 1.800 5.461 -13.378 1.00 85.12 114 LEU A O 1
ATOM 895 N N . TRP A 1 115 ? 3.357 7.074 -13.417 1.00 77.31 115 TRP A N 1
ATOM 896 C CA . TRP A 1 115 ? 3.979 6.744 -12.141 1.00 77.31 115 TRP A CA 1
ATOM 897 C C . TRP A 1 115 ? 2.995 6.509 -10.983 1.00 77.31 115 TRP A C 1
ATOM 899 O O . TRP A 1 115 ? 3.103 5.466 -10.345 1.00 77.31 115 TRP A O 1
ATOM 909 N N . PRO A 1 116 ? 1.974 7.355 -10.734 1.00 78.44 116 PRO A N 1
ATOM 910 C CA . PRO A 1 116 ? 1.026 7.127 -9.637 1.00 78.44 116 PRO A CA 1
ATOM 911 C C . PRO A 1 116 ? 0.211 5.830 -9.762 1.00 78.44 116 PRO A C 1
ATOM 913 O O . PRO A 1 116 ? -0.446 5.416 -8.805 1.00 78.44 116 PRO A O 1
ATOM 916 N N . VAL A 1 117 ? 0.180 5.226 -10.952 1.00 79.50 117 VAL A N 1
ATOM 917 C CA . VAL A 1 117 ? -0.440 3.921 -11.203 1.00 79.50 117 VAL A CA 1
ATOM 918 C C . VAL A 1 117 ? 0.561 2.804 -10.930 1.00 79.50 117 VAL A C 1
ATOM 920 O O . VAL A 1 117 ? 0.211 1.841 -10.257 1.00 79.50 117 VAL A O 1
ATOM 923 N N . ILE A 1 118 ? 1.797 2.957 -11.410 1.00 74.56 118 ILE A N 1
ATOM 924 C CA . ILE A 1 118 ? 2.880 1.984 -11.229 1.00 74.56 118 ILE A CA 1
ATOM 925 C C . ILE A 1 118 ? 3.258 1.863 -9.746 1.00 74.56 118 ILE A C 1
ATOM 927 O O . ILE A 1 118 ? 3.322 0.757 -9.227 1.00 74.56 118 ILE A O 1
ATOM 931 N N . ASP A 1 119 ? 3.410 2.982 -9.038 1.00 71.69 119 ASP A N 1
ATOM 932 C CA . ASP A 1 119 ? 3.738 3.027 -7.606 1.00 71.69 119 ASP A CA 1
ATOM 933 C C . ASP A 1 119 ? 2.729 2.243 -6.750 1.00 71.69 119 ASP A C 1
ATOM 935 O O . ASP A 1 119 ? 3.095 1.491 -5.851 1.00 71.69 119 ASP A O 1
ATOM 939 N N . LYS A 1 120 ? 1.439 2.308 -7.101 1.00 70.50 120 LYS A N 1
ATOM 940 C CA . LYS A 1 120 ? 0.389 1.539 -6.415 1.00 70.50 120 LYS A CA 1
ATOM 941 C C . LYS A 1 120 ? 0.525 0.027 -6.581 1.00 70.50 120 LYS A C 1
ATOM 943 O O . LYS A 1 120 ? -0.031 -0.699 -5.763 1.00 70.50 120 LYS A O 1
ATOM 948 N N . LEU A 1 121 ? 1.222 -0.452 -7.611 1.00 70.12 121 LEU A N 1
ATOM 949 C CA . LEU A 1 121 ? 1.508 -1.880 -7.792 1.00 70.12 121 LEU A CA 1
ATOM 950 C C . LEU A 1 121 ? 2.607 -2.369 -6.839 1.00 70.12 121 LEU A C 1
ATOM 952 O O . LEU A 1 121 ? 2.696 -3.569 -6.578 1.00 70.12 121 LEU A O 1
ATOM 956 N N . PHE A 1 122 ? 3.409 -1.442 -6.310 1.00 74.06 122 PHE A N 1
ATOM 957 C CA . PHE A 1 122 ? 4.513 -1.699 -5.386 1.00 74.06 122 PHE A CA 1
ATOM 958 C C . PHE A 1 122 ? 4.182 -1.352 -3.933 1.00 74.06 122 PHE A C 1
ATOM 960 O O . PHE A 1 122 ? 5.019 -1.551 -3.051 1.00 74.06 122 PHE A O 1
ATOM 967 N N . GLN A 1 123 ? 2.972 -0.855 -3.666 1.00 84.62 123 GLN A N 1
ATOM 968 C CA . GLN A 1 123 ? 2.468 -0.642 -2.314 1.00 84.62 123 GLN A CA 1
ATOM 969 C C . GLN A 1 123 ? 1.756 -1.907 -1.818 1.00 84.62 123 GLN A C 1
ATOM 971 O O . GLN A 1 123 ? 0.845 -2.404 -2.490 1.00 84.62 123 GLN A O 1
ATOM 976 N N . PRO A 1 124 ? 2.089 -2.418 -0.621 1.00 89.81 124 PRO A N 1
ATOM 977 C CA . PRO A 1 124 ? 1.310 -3.479 -0.014 1.00 89.81 124 PRO A CA 1
ATOM 978 C C . PRO A 1 124 ? -0.105 -2.978 0.290 1.00 89.81 124 PRO A C 1
ATOM 980 O O . PRO A 1 124 ? -0.328 -1.865 0.772 1.00 89.81 124 PRO A O 1
ATOM 983 N N . ASN A 1 125 ? -1.095 -3.820 0.023 1.00 90.44 125 ASN A N 1
ATOM 984 C CA . ASN A 1 125 ? -2.469 -3.560 0.400 1.00 90.44 125 ASN A CA 1
ATOM 985 C C . ASN A 1 125 ? -2.650 -3.849 1.889 1.00 90.44 125 ASN A C 1
ATOM 987 O O . ASN A 1 125 ? -2.298 -4.925 2.365 1.00 90.44 125 ASN A O 1
ATOM 991 N N . ILE A 1 126 ? -3.250 -2.905 2.607 1.00 93.31 126 ILE A N 1
ATOM 992 C CA . ILE A 1 126 ? -3.566 -3.028 4.028 1.00 93.31 126 ILE A CA 1
ATOM 993 C C . ILE A 1 126 ? -5.083 -3.011 4.234 1.00 93.31 126 ILE A C 1
ATOM 995 O O . ILE A 1 126 ? -5.816 -2.189 3.660 1.00 93.31 126 ILE A O 1
ATOM 999 N N . SER A 1 127 ? -5.562 -3.938 5.059 1.00 92.31 127 SER A N 1
ATOM 1000 C CA . SER A 1 127 ? -6.982 -4.122 5.361 1.00 92.31 127 SER A CA 1
ATOM 1001 C C . SER A 1 127 ? -7.204 -4.574 6.804 1.00 92.31 127 SER A C 1
ATOM 1003 O O . SER A 1 127 ? -6.294 -5.086 7.455 1.00 92.31 127 SER A O 1
ATOM 1005 N N . VAL A 1 128 ? -8.426 -4.382 7.303 1.00 91.38 128 VAL A N 1
ATOM 1006 C CA . VAL A 1 128 ? -8.857 -4.843 8.629 1.00 91.38 128 VAL A CA 1
ATOM 1007 C C . VAL A 1 128 ? -10.014 -5.808 8.463 1.00 91.38 128 VAL A C 1
ATOM 1009 O O . VAL A 1 128 ? -10.939 -5.553 7.693 1.00 91.38 128 VAL A O 1
ATOM 1012 N N . SER A 1 129 ? -9.982 -6.891 9.227 1.00 88.50 129 SER A N 1
ATOM 1013 C CA . SER A 1 129 ? -11.103 -7.812 9.390 1.00 88.50 129 SER A CA 1
ATOM 1014 C C . SER A 1 129 ? -11.396 -8.028 10.875 1.00 88.50 129 SER A C 1
ATOM 1016 O O . SER A 1 129 ? -10.512 -7.903 11.724 1.00 88.50 129 SER A O 1
ATOM 1018 N N . SER A 1 130 ? -12.646 -8.337 11.210 1.00 79.56 130 SER A N 1
ATOM 1019 C CA . SER A 1 130 ? -13.054 -8.741 12.560 1.00 79.56 130 SER A CA 1
ATOM 1020 C C . SER A 1 130 ? -14.002 -9.929 12.466 1.00 79.56 130 SER A C 1
ATOM 1022 O O . SER A 1 130 ? -14.764 -10.043 11.506 1.00 79.56 130 SER A O 1
ATOM 1024 N N . SER A 1 131 ? -13.930 -10.830 13.447 1.00 66.81 131 SER A N 1
ATOM 1025 C CA . SER A 1 131 ? -14.737 -12.055 13.499 1.00 66.81 131 SER A CA 1
ATOM 1026 C C . SER A 1 131 ? -16.176 -11.822 13.973 1.00 66.81 131 SER A C 1
ATOM 1028 O O . SER A 1 131 ? -17.022 -12.698 13.807 1.00 66.81 131 SER A O 1
ATOM 1030 N N . MET A 1 132 ? -16.474 -10.655 14.550 1.00 54.72 132 MET A N 1
ATOM 1031 C CA . MET A 1 132 ? -17.809 -10.262 15.007 1.00 54.72 132 MET A CA 1
ATOM 1032 C C . MET A 1 132 ? -18.249 -8.989 14.278 1.00 54.72 132 MET A C 1
ATOM 1034 O O . MET A 1 132 ? -17.407 -8.276 13.742 1.00 54.72 132 MET A O 1
ATOM 1038 N N . TYR A 1 133 ? -19.558 -8.709 14.251 1.00 55.81 133 TYR A N 1
ATOM 1039 C CA . TYR A 1 133 ? -20.244 -7.550 13.640 1.00 55.81 133 TYR A CA 1
ATOM 1040 C C . TYR A 1 133 ? -19.798 -6.169 14.204 1.00 55.81 133 TYR A C 1
ATOM 1042 O O . TYR A 1 133 ? -20.617 -5.308 14.510 1.00 55.81 133 TYR A O 1
ATOM 1050 N N . GLY A 1 134 ? -18.497 -5.953 14.393 1.00 53.59 134 GLY A N 1
ATOM 1051 C CA . GLY A 1 134 ? -17.892 -4.824 15.089 1.00 53.59 134 GLY A CA 1
ATOM 1052 C C . GLY A 1 134 ? -17.061 -3.900 14.217 1.00 53.59 134 GLY A C 1
ATOM 1053 O O . GLY A 1 134 ? -16.379 -3.043 14.764 1.00 53.59 134 GLY A O 1
ATOM 1054 N N . VAL A 1 135 ? -17.110 -4.066 12.892 1.00 56.09 135 VAL A N 1
ATOM 1055 C CA . VAL A 1 135 ? -16.448 -3.172 11.937 1.00 56.09 135 VAL A CA 1
ATOM 1056 C C . VAL A 1 135 ? -17.515 -2.491 11.093 1.00 56.09 135 VAL A C 1
ATOM 1058 O O . VAL A 1 135 ? -17.951 -3.009 10.067 1.00 56.09 135 VAL A O 1
ATOM 1061 N N . SER A 1 136 ? -17.959 -1.315 11.531 1.00 56.22 136 SER A N 1
ATOM 1062 C CA . SER A 1 136 ? -18.739 -0.425 10.676 1.00 56.22 136 SER A CA 1
ATOM 1063 C C . SER A 1 136 ? -17.768 0.364 9.803 1.00 56.22 136 SER A C 1
ATOM 1065 O O . SER A 1 136 ? -17.078 1.265 10.285 1.00 56.22 136 SER A O 1
ATOM 1067 N N . GLY A 1 137 ? -17.693 0.010 8.521 1.00 51.53 137 GLY A N 1
ATOM 1068 C CA . GLY A 1 137 ? -16.983 0.808 7.529 1.00 51.53 137 GLY A CA 1
ATOM 1069 C C . GLY A 1 137 ? -17.711 2.131 7.324 1.00 51.53 137 GLY A C 1
ATOM 1070 O O . GLY A 1 137 ? -18.639 2.207 6.524 1.00 51.53 137 GLY A O 1
ATOM 1071 N N . ALA A 1 138 ? -17.308 3.173 8.050 1.00 44.78 138 ALA A N 1
ATOM 1072 C CA . ALA A 1 138 ? -17.661 4.529 7.669 1.00 44.78 138 ALA A CA 1
ATOM 1073 C C . ALA A 1 138 ? -16.860 4.868 6.406 1.00 44.78 138 ALA A C 1
ATOM 1075 O O . ALA A 1 138 ? -15.653 4.644 6.319 1.00 44.78 138 ALA A O 1
ATOM 1076 N N . GLN A 1 139 ? -17.581 5.318 5.392 1.00 41.88 139 GLN A N 1
ATOM 1077 C CA . GLN A 1 139 ? -17.109 5.543 4.039 1.00 41.88 139 GLN A CA 1
ATOM 1078 C C . GLN A 1 139 ? -15.845 6.429 4.025 1.00 41.88 139 GLN A C 1
ATOM 1080 O O . GLN A 1 139 ? -15.916 7.628 4.256 1.00 41.88 139 GLN A O 1
ATOM 1085 N N . GLN A 1 140 ? -14.715 5.780 3.712 1.00 47.41 140 GLN A N 1
ATOM 1086 C CA . GLN A 1 140 ? -13.345 6.286 3.521 1.00 47.41 140 GLN A CA 1
ATOM 1087 C C . GLN A 1 140 ? -12.525 6.618 4.794 1.00 47.41 140 GLN A C 1
ATOM 1089 O O . GLN A 1 140 ? -12.679 7.662 5.412 1.00 47.41 140 GLN A O 1
ATOM 1094 N N . GLN A 1 141 ? -11.544 5.740 5.073 1.00 52.91 141 GLN A N 1
ATOM 1095 C CA . GLN A 1 141 ? -10.308 5.972 5.857 1.00 52.91 141 GLN A CA 1
ATOM 1096 C C . GLN A 1 141 ? -10.342 5.840 7.392 1.00 52.91 141 GLN A C 1
ATOM 1098 O O . GLN A 1 141 ? -9.368 6.209 8.043 1.00 52.91 141 GLN A O 1
ATOM 1103 N N . GLY A 1 142 ? -11.363 5.210 7.980 1.00 68.38 142 GLY A N 1
ATOM 1104 C CA . GLY A 1 142 ? -11.330 4.837 9.401 1.00 68.38 142 GLY A CA 1
ATOM 1105 C C . GLY A 1 142 ? -12.094 3.551 9.702 1.00 68.38 142 GLY A C 1
ATOM 1106 O O . GLY A 1 142 ? -13.265 3.428 9.347 1.00 68.38 142 GLY A O 1
ATOM 1107 N N . PHE A 1 143 ? -11.440 2.598 10.366 1.00 84.00 143 PHE A N 1
ATOM 1108 C CA . PHE A 1 143 ? -12.057 1.363 10.848 1.00 84.00 143 PHE A CA 1
ATOM 1109 C C . PHE A 1 143 ? -12.345 1.489 12.341 1.00 84.00 143 PHE A C 1
ATOM 1111 O O . PHE A 1 143 ? -11.447 1.761 13.137 1.00 84.00 143 PHE A O 1
ATOM 1118 N N . GLN A 1 144 ? -13.606 1.298 12.721 1.00 86.12 144 GLN A N 1
ATOM 1119 C CA . GLN A 1 144 ? -14.001 1.239 14.125 1.00 86.12 144 GLN A CA 1
ATOM 1120 C C . GLN A 1 144 ? -13.967 -0.212 14.588 1.00 86.12 144 GLN A C 1
ATOM 1122 O O . GLN A 1 144 ? -14.450 -1.086 13.873 1.00 86.12 144 GLN A O 1
ATOM 1127 N N . VAL A 1 145 ? -13.385 -0.454 15.760 1.00 87.81 145 VAL A N 1
ATOM 1128 C CA . VAL A 1 145 ? -13.335 -1.771 16.397 1.00 87.81 145 VAL A CA 1
ATOM 1129 C C . VAL A 1 145 ? -13.818 -1.626 17.832 1.00 87.81 145 VAL A C 1
ATOM 1131 O O . VAL A 1 145 ? -13.337 -0.768 18.570 1.00 87.81 145 VAL A O 1
ATOM 1134 N N . PHE A 1 146 ? -14.750 -2.474 18.257 1.00 86.62 146 PHE A N 1
ATOM 1135 C CA . PHE A 1 146 ? -15.217 -2.452 19.638 1.00 86.62 146 PHE A CA 1
ATOM 1136 C C . PHE A 1 146 ? -14.150 -2.963 20.604 1.00 86.62 146 PHE A C 1
ATOM 1138 O O . PHE A 1 146 ? -13.512 -3.994 20.376 1.00 86.62 146 PHE A O 1
ATOM 1145 N N . ARG A 1 147 ? -14.005 -2.274 21.735 1.00 89.00 147 ARG A N 1
ATOM 1146 C CA . ARG A 1 147 ? -13.124 -2.672 22.833 1.00 89.00 147 ARG A CA 1
ATOM 1147 C C . ARG A 1 147 ? -13.390 -4.122 23.256 1.00 89.00 147 ARG A C 1
ATOM 1149 O O . ARG A 1 147 ? -14.538 -4.527 23.409 1.00 89.00 147 ARG A O 1
ATOM 1156 N N . GLY A 1 148 ? -12.322 -4.892 23.457 1.00 86.31 148 GLY A N 1
ATOM 1157 C CA . GLY A 1 148 ? -12.377 -6.310 23.820 1.00 86.31 148 GLY A CA 1
ATOM 1158 C C . GLY A 1 148 ? -12.693 -7.264 22.663 1.00 86.31 148 GLY A C 1
ATOM 1159 O O . GLY A 1 148 ? -12.591 -8.471 22.852 1.00 86.31 148 GLY A O 1
ATOM 1160 N N . SER A 1 149 ? -13.027 -6.758 21.470 1.00 86.62 149 SER A N 1
ATOM 1161 C CA . SER A 1 149 ? -13.230 -7.604 20.290 1.00 86.62 149 SER A CA 1
ATOM 1162 C C . SER A 1 149 ? -11.903 -8.030 19.672 1.00 86.62 149 SER A C 1
ATOM 1164 O O . SER A 1 149 ? -10.907 -7.306 19.743 1.00 86.62 149 SER A O 1
ATOM 1166 N N . THR A 1 150 ? -11.920 -9.186 19.013 1.00 90.88 150 THR A N 1
ATOM 1167 C CA . THR A 1 150 ? -10.807 -9.651 18.189 1.00 90.88 150 THR A CA 1
ATOM 1168 C C . THR A 1 150 ? -10.866 -9.008 16.808 1.00 90.88 150 THR A C 1
ATOM 1170 O O . THR A 1 150 ? -11.905 -9.017 16.136 1.00 90.88 150 THR A O 1
ATOM 1173 N N . PHE A 1 151 ? -9.738 -8.479 16.353 1.00 91.12 151 PHE A N 1
ATOM 1174 C CA . PHE A 1 151 ? -9.576 -7.992 14.988 1.00 91.12 151 PHE A CA 1
ATOM 1175 C C . PHE A 1 151 ? -8.214 -8.401 14.436 1.00 91.12 151 PHE A C 1
ATOM 1177 O O . PHE A 1 151 ? -7.290 -8.730 15.181 1.00 91.12 151 PHE A O 1
ATOM 1184 N N . SER A 1 152 ? -8.095 -8.404 13.113 1.00 93.62 152 SER A N 1
ATOM 1185 C CA . SER A 1 152 ? -6.832 -8.648 12.437 1.00 93.62 152 SER A CA 1
ATOM 1186 C C . SER A 1 152 ? -6.563 -7.582 11.393 1.00 93.62 152 SER A C 1
ATOM 1188 O O . SER A 1 152 ? -7.430 -7.257 10.578 1.00 93.62 152 SER A O 1
ATOM 1190 N N . ILE A 1 153 ? -5.337 -7.065 11.413 1.00 94.06 153 ILE A N 1
ATOM 1191 C CA . ILE A 1 153 ? -4.797 -6.237 10.340 1.00 94.06 153 ILE A CA 1
ATOM 1192 C C . ILE A 1 153 ? -4.072 -7.175 9.382 1.00 94.06 153 ILE A C 1
ATOM 1194 O O . ILE A 1 153 ? -3.257 -7.993 9.801 1.00 94.06 153 ILE A O 1
ATOM 1198 N N . SER A 1 154 ? -4.411 -7.094 8.103 1.00 94.81 154 SER A N 1
ATOM 1199 C CA . SER A 1 154 ? -3.874 -7.964 7.061 1.00 94.81 154 SER A CA 1
ATOM 1200 C C . SER A 1 154 ? -3.155 -7.130 6.017 1.00 94.81 154 SER A C 1
ATOM 1202 O O . SER A 1 154 ? -3.740 -6.175 5.494 1.00 94.81 154 SER A O 1
ATOM 1204 N N . CYS A 1 155 ? -1.920 -7.515 5.709 1.00 94.38 155 CYS A N 1
ATOM 1205 C CA . CYS A 1 155 ? -1.147 -6.952 4.612 1.00 94.38 155 CYS A CA 1
ATOM 1206 C C . CYS A 1 155 ? -0.993 -7.981 3.496 1.00 94.38 155 CYS A C 1
ATOM 1208 O O . CYS A 1 155 ? -0.772 -9.161 3.773 1.00 94.38 155 CYS A O 1
ATOM 1210 N N . SER A 1 156 ? -1.078 -7.545 2.245 1.00 92.19 156 SER A N 1
ATOM 1211 C CA . SER A 1 156 ? -0.788 -8.387 1.087 1.00 92.19 156 SER A CA 1
ATOM 1212 C C . SER A 1 156 ? -0.049 -7.617 0.004 1.00 92.19 156 SER A C 1
ATOM 1214 O O . SER A 1 156 ? -0.203 -6.407 -0.126 1.00 92.19 156 SER A O 1
ATOM 1216 N N . ILE A 1 157 ? 0.748 -8.327 -0.783 1.00 87.75 157 ILE A N 1
ATOM 1217 C CA . ILE A 1 157 ? 1.390 -7.807 -1.991 1.00 87.75 157 ILE A CA 1
ATOM 1218 C C . ILE A 1 157 ? 0.910 -8.596 -3.204 1.00 87.75 157 ILE A C 1
ATOM 1220 O O . ILE A 1 157 ? 0.327 -9.677 -3.086 1.00 87.75 157 ILE A O 1
ATOM 1224 N N . GLN A 1 158 ? 1.153 -8.039 -4.380 1.00 82.00 158 GLN A N 1
ATOM 1225 C CA . GLN A 1 158 ? 0.924 -8.735 -5.633 1.00 82.00 158 GLN A CA 1
ATOM 1226 C C . GLN A 1 158 ? 1.977 -9.878 -5.783 1.00 82.00 158 GLN A C 1
ATOM 1228 O O . GLN A 1 158 ? 3.079 -9.755 -5.240 1.00 82.00 158 GLN A O 1
ATOM 1233 N N . PRO A 1 159 ? 1.660 -11.021 -6.435 1.00 77.56 159 PRO A N 1
ATOM 1234 C CA . PRO A 1 159 ? 2.472 -12.249 -6.380 1.00 77.56 159 PRO A CA 1
ATOM 1235 C C . PRO A 1 159 ? 3.842 -12.213 -7.076 1.00 77.56 159 PRO A C 1
ATOM 1237 O O . PRO A 1 159 ? 4.433 -13.267 -7.281 1.00 77.56 159 PRO A O 1
ATOM 1240 N N . GLN A 1 160 ? 4.336 -11.046 -7.493 1.00 70.88 160 GLN A N 1
ATOM 1241 C CA . GLN A 1 160 ? 5.610 -10.936 -8.207 1.00 70.88 160 GLN A CA 1
ATOM 1242 C C . GLN A 1 160 ? 6.849 -11.174 -7.329 1.00 70.88 160 GLN A C 1
ATOM 1244 O O . GLN A 1 160 ? 7.930 -11.330 -7.879 1.00 70.88 16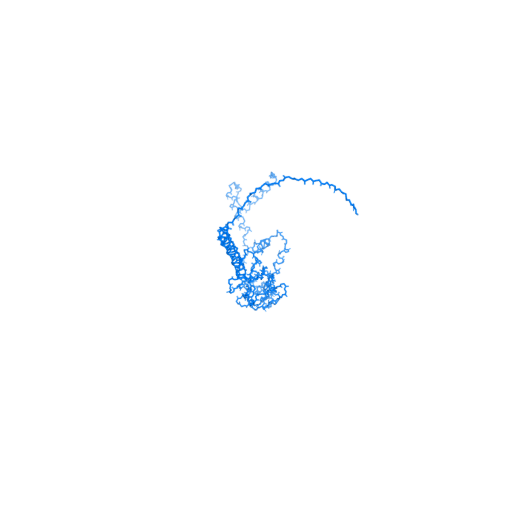0 GLN A O 1
ATOM 1249 N N . TYR A 1 161 ? 6.720 -11.200 -5.995 1.00 66.31 161 TYR A N 1
ATOM 1250 C CA . TYR A 1 161 ? 7.863 -11.347 -5.085 1.00 66.31 161 TYR A CA 1
ATOM 1251 C C . TYR A 1 161 ? 7.885 -12.716 -4.381 1.00 66.31 161 TYR A C 1
ATOM 1253 O O . TYR A 1 161 ? 6.911 -13.072 -3.705 1.00 66.31 161 TYR A O 1
ATOM 1261 N N . PRO A 1 162 ? 8.992 -13.477 -4.475 1.00 69.88 162 PRO A N 1
ATOM 1262 C CA . PRO A 1 162 ? 9.105 -14.791 -3.858 1.00 69.88 162 PRO A CA 1
ATOM 1263 C C . PRO A 1 162 ? 9.422 -14.689 -2.360 1.00 69.88 162 PRO A C 1
ATOM 1265 O O . PRO A 1 162 ? 10.578 -14.579 -1.964 1.00 69.88 162 PRO A O 1
ATOM 1268 N N . GLY A 1 163 ? 8.402 -14.814 -1.507 1.00 77.06 163 GLY A N 1
ATOM 1269 C CA . GLY A 1 163 ? 8.587 -14.932 -0.053 1.00 77.06 163 GLY A CA 1
ATOM 1270 C C . GLY A 1 163 ? 9.217 -13.698 0.621 1.00 77.06 163 GLY A C 1
ATOM 1271 O O . GLY A 1 163 ? 9.767 -12.811 -0.012 1.00 77.06 163 GLY A O 1
ATOM 1272 N N . GLY A 1 164 ? 9.089 -13.577 1.940 1.00 87.75 164 GLY A N 1
ATOM 1273 C CA . GLY A 1 164 ? 9.515 -12.363 2.640 1.00 87.75 164 GLY A CA 1
ATOM 1274 C C . GLY A 1 164 ? 8.870 -12.222 4.005 1.00 87.75 164 GLY A C 1
ATOM 1275 O O . GLY A 1 164 ? 8.325 -13.181 4.558 1.00 87.75 164 GLY A O 1
ATOM 1276 N N . SER A 1 165 ? 8.883 -11.007 4.540 1.00 91.62 165 SER A N 1
ATOM 1277 C CA . SER A 1 165 ? 8.145 -10.666 5.755 1.00 91.62 165 SER A CA 1
ATOM 1278 C C . SER A 1 165 ? 7.509 -9.289 5.651 1.00 91.62 165 SER A C 1
ATOM 1280 O O . SER A 1 165 ? 8.011 -8.405 4.966 1.00 91.62 165 SER A O 1
ATOM 1282 N N . PHE A 1 166 ? 6.384 -9.118 6.330 1.00 93.94 166 PHE A N 1
ATOM 1283 C CA . PHE A 1 166 ? 5.702 -7.844 6.460 1.00 93.94 166 PHE A CA 1
ATOM 1284 C C . PHE A 1 166 ? 6.050 -7.203 7.795 1.00 93.94 166 PHE A C 1
ATOM 1286 O O . PHE A 1 166 ? 5.974 -7.857 8.837 1.00 93.94 166 PHE A O 1
ATOM 1293 N N . LEU A 1 167 ? 6.363 -5.914 7.751 1.00 94.44 167 LEU A N 1
ATOM 1294 C CA . LEU A 1 167 ? 6.506 -5.025 8.889 1.00 94.44 167 LEU A CA 1
ATOM 1295 C C . LEU A 1 167 ? 5.276 -4.116 8.951 1.00 94.44 167 LEU A C 1
ATOM 1297 O O . LEU A 1 167 ? 5.081 -3.257 8.095 1.00 94.44 167 LEU A O 1
ATOM 1301 N N . LEU A 1 168 ? 4.447 -4.305 9.970 1.00 95.38 168 LEU A N 1
ATOM 1302 C CA . LEU A 1 168 ? 3.349 -3.414 10.307 1.00 95.38 168 LEU A CA 1
ATOM 1303 C C . LEU A 1 168 ? 3.861 -2.363 11.296 1.00 95.38 168 LEU A C 1
ATOM 1305 O O . LEU A 1 168 ? 4.140 -2.675 12.455 1.00 95.38 168 LEU A O 1
ATOM 1309 N N . SER A 1 169 ? 3.966 -1.125 10.833 1.00 93.94 169 SER A N 1
ATOM 1310 C CA . SER A 1 169 ? 4.349 0.028 11.639 1.00 93.94 169 SER A CA 1
ATOM 1311 C C . SER A 1 169 ? 3.108 0.671 12.256 1.00 93.94 169 SER A C 1
ATOM 1313 O O . SER A 1 169 ? 2.087 0.873 11.594 1.00 93.94 169 SER A O 1
ATOM 1315 N N . SER A 1 170 ? 3.187 0.971 13.547 1.00 89.75 170 SER A N 1
ATOM 1316 C CA . SER A 1 170 ? 2.192 1.738 14.295 1.00 89.75 170 SER A CA 1
ATOM 1317 C C . SER A 1 170 ? 2.873 2.922 14.974 1.00 89.75 170 SER A C 1
ATOM 1319 O O . SER A 1 170 ? 4.091 2.957 15.122 1.00 89.75 170 SER A O 1
ATOM 1321 N N . SER A 1 171 ? 2.089 3.879 15.472 1.00 77.81 171 SER A N 1
ATOM 1322 C CA . SER A 1 171 ? 2.607 5.053 16.190 1.00 77.81 171 SER A CA 1
ATOM 1323 C C . SER A 1 171 ? 3.455 4.712 17.421 1.00 77.81 171 SER A C 1
ATOM 1325 O O . SER A 1 171 ? 4.237 5.548 17.867 1.00 77.81 171 SER A O 1
ATOM 1327 N N . THR A 1 172 ? 3.287 3.515 17.990 1.00 78.00 172 THR A N 1
ATOM 1328 C CA . THR A 1 172 ? 3.962 3.103 19.229 1.00 78.00 172 THR A CA 1
ATOM 1329 C C . THR A 1 172 ? 4.794 1.831 19.101 1.00 78.00 172 THR A C 1
ATOM 1331 O O . THR A 1 172 ? 5.734 1.660 19.872 1.00 78.00 172 THR A O 1
ATOM 1334 N N . HIS A 1 173 ? 4.462 0.936 18.167 1.00 86.50 173 HIS A N 1
ATOM 1335 C CA . HIS A 1 173 ? 5.053 -0.399 18.075 1.00 86.50 173 HIS A CA 1
ATOM 1336 C C . HIS A 1 173 ? 5.134 -0.876 16.628 1.00 86.50 173 HIS A C 1
ATOM 1338 O O . HIS A 1 173 ? 4.254 -0.584 15.820 1.00 86.50 173 HIS A O 1
ATOM 1344 N N . ASN A 1 174 ? 6.147 -1.692 16.350 1.00 92.81 174 ASN A N 1
ATOM 1345 C CA . ASN A 1 174 ? 6.314 -2.363 15.070 1.00 92.81 174 ASN A CA 1
ATOM 1346 C C . ASN A 1 174 ? 6.078 -3.865 15.248 1.00 92.81 174 ASN A C 1
ATOM 1348 O O . ASN A 1 174 ? 6.602 -4.469 16.185 1.00 92.81 174 ASN A O 1
ATOM 1352 N N . TYR A 1 175 ? 5.310 -4.464 14.343 1.00 93.19 175 TYR A N 1
ATOM 1353 C CA . TYR A 1 175 ? 5.009 -5.893 14.337 1.00 93.19 175 TYR A CA 1
ATOM 1354 C C . TYR A 1 175 ? 5.558 -6.518 13.061 1.00 93.19 175 TYR A C 1
ATOM 1356 O O . TYR A 1 175 ? 5.323 -5.993 11.978 1.00 93.19 175 TYR A O 1
ATOM 1364 N N . THR A 1 176 ? 6.223 -7.666 13.164 1.00 94.62 176 THR A N 1
ATOM 1365 C CA . THR A 1 176 ? 6.770 -8.371 11.996 1.00 94.62 176 THR A CA 1
ATOM 1366 C C . THR A 1 176 ? 6.160 -9.757 11.883 1.00 94.62 176 THR A C 1
ATOM 1368 O O . THR A 1 176 ? 6.093 -10.478 12.876 1.00 94.62 176 THR A O 1
ATOM 1371 N N . GLN A 1 177 ? 5.727 -10.136 10.682 1.00 94.88 177 GLN A N 1
ATOM 1372 C CA . GLN A 1 177 ? 5.184 -11.463 10.387 1.00 94.88 177 GLN A CA 1
ATOM 1373 C C . GLN A 1 177 ? 5.727 -11.977 9.047 1.00 94.88 177 GLN A C 1
ATOM 1375 O O . GLN A 1 177 ? 5.817 -11.201 8.094 1.00 94.88 177 GLN A O 1
ATOM 1380 N N . PRO A 1 178 ? 6.069 -13.271 8.927 1.00 93.75 178 PRO A N 1
ATOM 1381 C CA . PRO A 1 178 ? 6.489 -13.845 7.655 1.00 93.75 178 PRO A CA 1
ATOM 1382 C C . PRO A 1 178 ? 5.331 -13.850 6.652 1.00 93.75 178 PRO A C 1
ATOM 1384 O O . PRO A 1 178 ? 4.169 -14.040 7.017 1.00 93.75 178 PRO A O 1
ATOM 1387 N N . ALA A 1 179 ? 5.656 -13.659 5.378 1.00 92.75 179 ALA A N 1
ATOM 1388 C CA . ALA A 1 179 ? 4.686 -13.722 4.302 1.00 92.75 179 ALA A CA 1
ATOM 1389 C C . ALA A 1 179 ? 4.307 -15.181 4.015 1.00 92.75 179 ALA A C 1
ATOM 1391 O O . ALA A 1 179 ? 5.140 -15.998 3.629 1.00 92.75 179 ALA A O 1
ATOM 1392 N N . VAL A 1 180 ? 3.024 -15.491 4.163 1.00 90.88 180 VAL A N 1
ATOM 1393 C CA . VAL A 1 180 ? 2.404 -16.756 3.774 1.00 90.88 180 VAL A CA 1
ATOM 1394 C C . VAL A 1 180 ? 1.457 -16.460 2.620 1.00 90.88 180 VAL A C 1
ATOM 1396 O O . VAL A 1 180 ? 0.528 -15.664 2.754 1.00 90.88 180 VAL A O 1
ATOM 1399 N N . ASN A 1 181 ? 1.703 -17.077 1.463 1.00 89.94 181 ASN A N 1
ATOM 1400 C CA . ASN A 1 181 ? 0.931 -16.819 0.244 1.00 89.94 181 ASN A CA 1
ATOM 1401 C C . ASN A 1 181 ? 0.838 -15.312 -0.087 1.00 89.94 181 ASN A C 1
ATOM 1403 O O . ASN A 1 181 ? -0.252 -14.772 -0.260 1.00 89.94 181 ASN A O 1
ATOM 1407 N N . HIS A 1 182 ? 1.987 -14.625 -0.104 1.00 88.69 182 HIS A N 1
ATOM 1408 C CA . HIS A 1 182 ? 2.088 -13.185 -0.400 1.00 88.69 182 HIS A CA 1
ATOM 1409 C C . HIS A 1 182 ? 1.306 -12.276 0.567 1.00 88.69 182 HIS A C 1
ATOM 1411 O O . HIS A 1 182 ? 1.018 -11.119 0.258 1.00 88.69 182 HIS A O 1
ATOM 1417 N N . SER A 1 183 ? 0.956 -12.789 1.750 1.00 92.94 183 SER A N 1
ATOM 1418 C CA . SER A 1 183 ? 0.159 -12.079 2.747 1.00 92.94 183 SER A CA 1
ATOM 1419 C C . SER A 1 183 ? 0.631 -12.362 4.168 1.00 92.94 183 SER A C 1
ATOM 1421 O O . SER A 1 183 ? 1.262 -13.381 4.433 1.00 92.94 183 SER A O 1
ATOM 1423 N N . ALA A 1 184 ? 0.333 -11.463 5.096 1.00 95.12 184 ALA A N 1
ATOM 1424 C CA . ALA A 1 184 ? 0.534 -11.690 6.518 1.00 95.12 184 ALA A CA 1
ATOM 1425 C C . ALA A 1 184 ? -0.621 -11.109 7.328 1.00 95.12 184 ALA A C 1
ATOM 1427 O O . ALA A 1 184 ? -1.167 -10.049 7.008 1.00 95.12 184 ALA A O 1
ATOM 1428 N N . HIS A 1 185 ? -0.963 -11.810 8.408 1.00 95.25 185 HIS A N 1
ATOM 1429 C CA . HIS A 1 185 ? -2.052 -11.451 9.304 1.00 95.25 185 HIS A CA 1
ATOM 1430 C C . HIS A 1 185 ? -1.509 -11.179 10.708 1.00 95.25 185 HIS A C 1
ATOM 1432 O O . HIS A 1 185 ? -0.847 -12.024 11.319 1.00 95.25 185 HIS A O 1
ATOM 1438 N N . PHE A 1 186 ? -1.817 -9.991 11.219 1.00 95.00 186 PHE A N 1
ATOM 1439 C CA . PHE A 1 186 ? -1.485 -9.532 12.562 1.00 95.00 186 PHE A CA 1
ATOM 1440 C C . PHE A 1 186 ? -2.746 -9.625 13.413 1.00 95.00 186 PHE A C 1
ATOM 1442 O O . PHE A 1 186 ? -3.751 -8.980 13.103 1.00 95.00 186 PHE A O 1
ATOM 1449 N N . LEU A 1 187 ? -2.731 -10.481 14.434 1.00 93.44 187 LEU A N 1
ATOM 1450 C CA . LEU A 1 187 ? -3.906 -10.779 15.248 1.00 93.44 187 LEU A CA 1
ATOM 1451 C C . LEU A 1 187 ? -3.890 -9.970 16.545 1.00 93.44 187 LEU A C 1
ATOM 1453 O O . LEU A 1 187 ? -2.947 -10.060 17.327 1.00 93.44 187 LEU A O 1
ATOM 1457 N N . PHE A 1 188 ? -4.981 -9.254 16.801 1.00 92.25 188 PHE A N 1
ATOM 1458 C CA . PHE A 1 188 ? -5.218 -8.511 18.032 1.00 92.25 188 PHE A CA 1
ATOM 1459 C C . PHE A 1 188 ? -6.411 -9.149 18.759 1.00 92.25 188 PHE A C 1
ATOM 1461 O O . PHE A 1 188 ? -7.561 -8.869 18.409 1.00 92.25 188 PHE A O 1
ATOM 1468 N N . PRO A 1 189 ? -6.173 -10.046 19.736 1.00 90.69 189 PRO A N 1
ATOM 1469 C CA . PRO A 1 189 ? -7.234 -10.838 20.362 1.00 90.69 189 PRO A CA 1
ATOM 1470 C C . PRO A 1 189 ? -8.210 -9.991 21.186 1.00 90.69 189 PRO A C 1
ATOM 1472 O O . PRO A 1 189 ? -9.398 -10.302 21.208 1.00 90.69 189 PRO A O 1
ATOM 1475 N N . ALA A 1 190 ? -7.731 -8.908 21.805 1.00 90.56 190 ALA A N 1
ATOM 1476 C CA . ALA A 1 190 ? -8.545 -7.971 22.569 1.00 90.56 190 ALA A CA 1
ATOM 1477 C C . ALA A 1 190 ? -8.190 -6.526 22.195 1.00 90.56 190 ALA A C 1
ATOM 1479 O O . ALA A 1 190 ? -7.082 -6.053 22.451 1.00 90.56 190 ALA A O 1
ATOM 1480 N N . ALA A 1 191 ? -9.133 -5.810 21.581 1.00 89.94 191 ALA A N 1
ATOM 1481 C CA . ALA A 1 191 ? -8.954 -4.400 21.261 1.00 89.94 191 ALA A CA 1
ATOM 1482 C C . ALA A 1 191 ? -8.884 -3.540 22.535 1.00 89.94 191 ALA A C 1
ATOM 1484 O O . ALA A 1 191 ? -9.792 -3.563 23.372 1.00 89.94 191 ALA A O 1
ATOM 1485 N N . GLU A 1 192 ? -7.833 -2.734 22.652 1.00 89.62 192 GLU A N 1
ATOM 1486 C CA . GLU A 1 192 ? -7.574 -1.838 23.776 1.00 89.62 192 GLU A CA 1
ATOM 1487 C C . GLU A 1 192 ? -7.368 -0.415 23.258 1.00 89.62 192 GLU A C 1
ATOM 1489 O O . GLU A 1 192 ? -6.943 -0.252 22.115 1.00 89.62 192 GLU A O 1
ATOM 1494 N N . PRO A 1 193 ? -7.595 0.627 24.077 1.00 88.62 193 PRO A N 1
ATOM 1495 C CA . PRO A 1 193 ? -7.343 2.008 23.665 1.00 88.62 193 PRO A CA 1
ATOM 1496 C C . PRO A 1 193 ? -5.911 2.260 23.164 1.00 88.62 193 PRO A C 1
ATOM 1498 O O . PRO A 1 193 ? -5.701 3.158 22.359 1.00 88.62 193 PRO A O 1
ATOM 1501 N N . ALA A 1 194 ? -4.933 1.459 23.603 1.00 89.31 194 ALA A N 1
ATOM 1502 C CA . ALA A 1 194 ? -3.548 1.535 23.139 1.00 89.31 194 ALA A CA 1
ATOM 1503 C C . ALA A 1 194 ? -3.355 1.075 21.679 1.00 89.31 194 ALA A C 1
ATOM 1505 O O . ALA A 1 194 ? -2.398 1.488 21.036 1.00 89.31 194 ALA A O 1
ATOM 1506 N N . HIS A 1 195 ? -4.268 0.257 21.142 1.00 90.44 195 HIS A N 1
ATOM 1507 C CA . HIS A 1 195 ? -4.267 -0.179 19.739 1.00 90.44 195 HIS A CA 1
ATOM 1508 C C . HIS A 1 195 ? -4.927 0.847 18.795 1.00 90.44 195 HIS A C 1
ATOM 1510 O O . HIS A 1 195 ? -5.131 0.574 17.615 1.00 90.44 195 HIS A O 1
ATOM 1516 N N . GLN A 1 196 ? -5.320 2.019 19.300 1.00 90.50 196 GLN A N 1
ATOM 1517 C CA . GLN A 1 196 ? -5.840 3.101 18.474 1.00 90.50 196 GLN A CA 1
ATOM 1518 C C . GLN A 1 196 ? -4.692 3.866 17.814 1.00 90.50 196 GLN A C 1
ATOM 1520 O O . GLN A 1 196 ? -3.770 4.328 18.486 1.00 90.50 196 GLN A O 1
ATOM 1525 N N . GLY A 1 197 ? -4.787 4.080 16.504 1.00 90.44 197 GLY A N 1
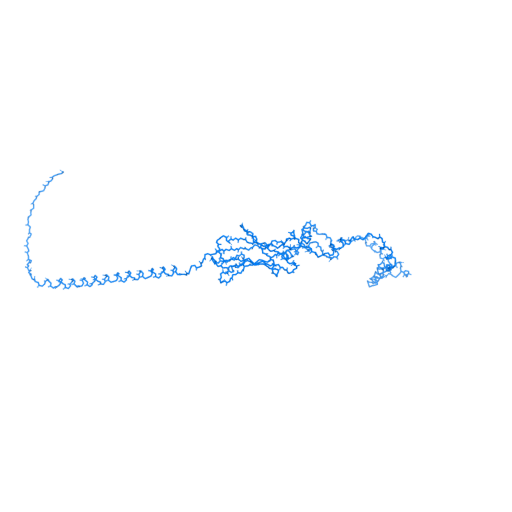ATOM 1526 C CA . GLY A 1 197 ? -3.780 4.836 15.774 1.00 90.44 197 GLY A CA 1
ATOM 1527 C C . GLY A 1 197 ? -3.826 4.612 14.273 1.00 90.44 197 GLY A C 1
ATOM 1528 O O . GLY A 1 197 ? -4.753 4.006 13.735 1.00 90.44 197 GLY A O 1
ATOM 1529 N N . ASN A 1 198 ? -2.795 5.123 13.609 1.00 92.75 198 ASN A N 1
ATOM 1530 C CA . ASN A 1 198 ? -2.578 4.907 12.190 1.00 92.75 198 ASN A CA 1
ATOM 1531 C C . ASN A 1 198 ? -1.545 3.804 12.007 1.00 92.75 198 ASN A C 1
ATOM 1533 O O . ASN A 1 198 ? -0.512 3.795 12.676 1.00 92.75 198 ASN A O 1
ATOM 1537 N N . TYR A 1 199 ? -1.857 2.901 11.092 1.00 93.31 199 TYR A N 1
ATOM 1538 C CA . TYR A 1 199 ? -1.033 1.764 10.744 1.00 93.31 199 TYR A CA 1
ATOM 1539 C C . TYR A 1 199 ? -0.598 1.864 9.290 1.00 93.31 199 TYR A C 1
ATOM 1541 O O . TYR A 1 199 ? -1.370 2.296 8.428 1.00 93.31 199 TYR A O 1
ATOM 1549 N N . SER A 1 200 ? 0.617 1.419 9.023 1.00 94.19 200 SER A N 1
ATOM 1550 C CA . SER A 1 200 ? 1.171 1.268 7.684 1.00 94.19 200 SER A CA 1
ATOM 1551 C C . SER A 1 200 ? 1.948 -0.035 7.589 1.00 94.19 200 SER A C 1
ATOM 1553 O O . SER A 1 200 ? 2.346 -0.614 8.599 1.00 94.19 200 SER A O 1
ATOM 1555 N N . CYS A 1 201 ? 2.121 -0.532 6.373 1.00 93.50 201 CYS A N 1
ATOM 1556 C CA . CYS A 1 201 ? 2.771 -1.804 6.122 1.00 93.50 201 CYS A CA 1
ATOM 1557 C C . CYS A 1 201 ? 3.896 -1.654 5.107 1.00 93.50 201 CYS A C 1
ATOM 1559 O O . CYS A 1 201 ? 3.745 -0.935 4.121 1.00 93.50 201 CYS A O 1
ATOM 1561 N N . VAL A 1 202 ? 4.990 -2.373 5.336 1.00 91.88 202 VAL A N 1
ATOM 1562 C CA . VAL A 1 202 ? 6.137 -2.491 4.431 1.00 91.88 202 VAL A CA 1
ATOM 1563 C C . VAL A 1 202 ? 6.463 -3.971 4.266 1.00 91.88 202 VAL A C 1
ATOM 1565 O O . VAL A 1 202 ? 6.361 -4.744 5.218 1.00 91.88 202 VAL A O 1
ATOM 1568 N N . TYR A 1 203 ? 6.825 -4.385 3.059 1.00 89.25 203 TYR A N 1
ATOM 1569 C CA . TYR A 1 203 ? 7.252 -5.743 2.755 1.00 89.25 203 TYR A CA 1
ATOM 1570 C C . TYR A 1 203 ? 8.765 -5.787 2.531 1.00 89.25 203 TYR A C 1
ATOM 1572 O O . TYR A 1 203 ? 9.301 -4.980 1.776 1.00 89.25 203 TYR A O 1
ATOM 1580 N N . HIS A 1 204 ? 9.433 -6.743 3.173 1.00 87.00 204 HIS A N 1
ATOM 1581 C CA . HIS A 1 204 ? 10.864 -7.003 3.043 1.00 87.00 204 HIS A CA 1
ATOM 1582 C C . HIS A 1 204 ? 11.092 -8.350 2.360 1.00 87.00 204 HIS A C 1
ATOM 1584 O O . HIS A 1 204 ? 10.559 -9.375 2.807 1.00 87.00 204 HIS A O 1
ATOM 1590 N N . VAL A 1 205 ? 11.911 -8.350 1.309 1.00 82.44 205 VAL A N 1
ATOM 1591 C CA . VAL A 1 205 ? 12.259 -9.553 0.545 1.00 82.44 205 VAL A CA 1
ATOM 1592 C C . VAL A 1 205 ? 13.307 -10.366 1.313 1.00 82.44 205 VAL A C 1
ATOM 1594 O O . VAL A 1 205 ? 14.259 -9.820 1.864 1.00 82.44 205 VAL A O 1
ATOM 1597 N N . SER A 1 206 ? 13.159 -11.693 1.369 1.00 74.31 206 SER A N 1
ATOM 1598 C CA . SER A 1 206 ? 14.122 -12.546 2.092 1.00 74.31 206 SER A CA 1
ATOM 1599 C C . SER A 1 206 ? 15.485 -12.667 1.398 1.00 74.31 206 SER A C 1
ATOM 1601 O O . SER A 1 206 ? 16.477 -12.918 2.076 1.00 74.31 206 SER A O 1
ATOM 1603 N N . ALA A 1 207 ? 15.534 -12.506 0.072 1.00 68.06 207 ALA A N 1
ATOM 1604 C CA . ALA A 1 207 ? 16.756 -12.610 -0.729 1.00 68.06 207 ALA A CA 1
ATOM 1605 C C . ALA A 1 207 ? 17.657 -11.360 -0.643 1.00 68.06 207 ALA A C 1
ATOM 1607 O O . ALA A 1 207 ? 18.875 -11.495 -0.694 1.00 68.06 207 ALA A O 1
ATOM 1608 N N . SER A 1 208 ? 17.074 -10.170 -0.447 1.00 65.19 208 SER A N 1
ATOM 1609 C CA . SER A 1 208 ? 17.789 -8.903 -0.235 1.00 65.19 208 SER A CA 1
ATOM 1610 C C . SER A 1 208 ? 17.076 -8.092 0.856 1.00 65.19 208 SER A C 1
ATOM 1612 O O . SER A 1 208 ? 16.005 -7.544 0.607 1.00 65.19 208 SER A O 1
ATOM 1614 N N . PRO A 1 209 ? 17.637 -7.980 2.076 1.00 59.28 209 PRO A N 1
ATOM 1615 C CA . PRO A 1 209 ? 17.034 -7.191 3.153 1.00 59.28 209 PRO A CA 1
ATOM 1616 C C . PRO A 1 209 ? 17.041 -5.676 2.893 1.00 59.28 209 PRO A C 1
ATOM 1618 O O . PRO A 1 209 ? 16.361 -4.940 3.608 1.00 59.28 209 PRO A O 1
ATOM 1621 N N . GLN A 1 210 ? 17.840 -5.207 1.926 1.00 60.41 210 GLN A N 1
ATOM 1622 C CA . GLN A 1 210 ? 17.849 -3.807 1.484 1.00 60.41 210 GLN A CA 1
ATOM 1623 C C . GLN A 1 210 ? 16.649 -3.490 0.584 1.00 60.41 210 GLN A C 1
ATOM 1625 O O . GLN A 1 210 ? 16.161 -2.360 0.602 1.00 60.41 210 GLN A O 1
ATOM 1630 N N . ASP A 1 211 ? 16.092 -4.498 -0.083 1.00 64.94 211 ASP A N 1
ATOM 1631 C CA . ASP A 1 211 ? 14.940 -4.360 -0.963 1.00 64.94 211 ASP A CA 1
ATOM 1632 C C . ASP A 1 211 ? 13.650 -4.351 -0.141 1.00 64.94 211 ASP A C 1
ATOM 1634 O O . ASP A 1 211 ? 13.165 -5.374 0.362 1.00 64.94 211 ASP A O 1
ATOM 1638 N N . SER A 1 212 ? 13.090 -3.153 0.008 1.00 73.69 212 SER A N 1
ATOM 1639 C CA . SER A 1 212 ? 11.842 -2.920 0.728 1.00 73.69 212 SER A CA 1
ATOM 1640 C C . SER A 1 212 ? 10.798 -2.348 -0.214 1.00 73.69 212 SER A C 1
ATOM 1642 O O . SER A 1 212 ? 11.093 -1.497 -1.051 1.00 73.69 212 SER A O 1
ATOM 1644 N N . SER A 1 213 ? 9.552 -2.786 -0.058 1.00 77.94 213 SER A N 1
ATOM 1645 C CA . SER A 1 213 ? 8.446 -2.142 -0.754 1.00 77.94 213 SER A CA 1
ATOM 1646 C C . SER A 1 213 ? 8.294 -0.689 -0.304 1.00 77.94 213 SER A C 1
ATOM 1648 O O . SER A 1 213 ? 8.681 -0.305 0.803 1.00 77.94 213 SER A O 1
ATOM 1650 N N . SER A 1 214 ? 7.608 0.099 -1.126 1.00 81.31 214 SER A N 1
ATOM 1651 C CA . SER A 1 214 ? 7.011 1.349 -0.657 1.00 81.31 214 SER A CA 1
ATOM 1652 C C . SER A 1 214 ? 6.054 1.099 0.523 1.00 81.31 214 SER A C 1
ATOM 1654 O O . SER A 1 214 ? 5.563 -0.018 0.733 1.00 81.31 214 SER A O 1
ATOM 1656 N N . GLU A 1 215 ? 5.810 2.137 1.319 1.00 88.44 215 GLU A N 1
ATOM 1657 C CA . GLU A 1 215 ? 4.883 2.074 2.447 1.00 88.44 215 GLU A CA 1
ATOM 1658 C C . GLU A 1 215 ? 3.430 2.030 1.950 1.00 88.44 215 GLU A C 1
ATOM 1660 O O . GLU A 1 215 ? 3.048 2.750 1.025 1.00 88.44 215 GLU A O 1
ATOM 1665 N N . SER A 1 216 ? 2.597 1.183 2.562 1.00 90.62 216 SER A N 1
ATOM 1666 C CA . SER A 1 216 ? 1.169 1.138 2.242 1.00 90.62 216 SER A CA 1
ATOM 1667 C C . SER A 1 216 ? 0.481 2.470 2.537 1.00 90.62 216 SER A C 1
ATOM 1669 O O . SER A 1 216 ? 0.922 3.266 3.366 1.00 90.62 216 SER A O 1
ATOM 1671 N N . ARG A 1 217 ? -0.731 2.641 2.000 1.00 89.00 217 ARG A N 1
ATOM 1672 C CA . ARG A 1 217 ? -1.663 3.661 2.506 1.00 89.00 217 ARG A CA 1
ATOM 1673 C C . ARG A 1 217 ? -1.809 3.590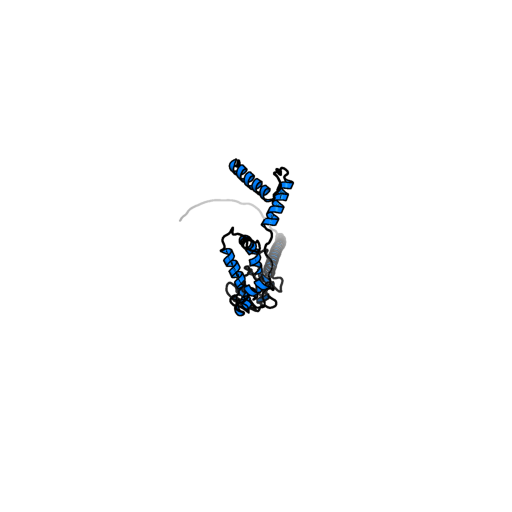 4.036 1.00 89.00 217 ARG A C 1
ATOM 1675 O O . ARG A 1 217 ? -1.759 2.504 4.619 1.00 89.00 217 ARG A O 1
ATOM 1682 N N . LEU A 1 218 ? -2.089 4.733 4.659 1.00 91.12 218 LEU A N 1
ATOM 1683 C CA . LEU A 1 218 ? -2.382 4.802 6.090 1.00 91.12 218 LEU A CA 1
ATOM 1684 C C . LEU A 1 218 ? -3.762 4.214 6.403 1.00 91.12 218 LEU A C 1
ATOM 1686 O O . LEU A 1 218 ? -4.770 4.555 5.779 1.00 91.12 218 LEU A O 1
ATOM 1690 N N . LEU A 1 219 ? -3.794 3.351 7.411 1.00 91.44 219 LEU A N 1
ATOM 1691 C CA . LEU A 1 219 ? -4.983 2.693 7.927 1.00 91.44 219 LEU A CA 1
ATOM 1692 C C . LEU A 1 219 ? -5.282 3.211 9.337 1.00 91.44 219 LEU A C 1
ATOM 1694 O O . LEU A 1 219 ? -4.573 2.870 10.280 1.00 91.44 219 LEU A O 1
ATOM 1698 N N . SER A 1 220 ? -6.334 4.015 9.495 1.00 91.75 220 SER A N 1
ATOM 1699 C CA . SER A 1 220 ? -6.731 4.521 10.813 1.00 91.75 220 SER A CA 1
ATOM 1700 C C . SER A 1 220 ? -7.666 3.543 11.524 1.00 91.75 220 SER A C 1
ATOM 1702 O O . SER A 1 220 ? -8.707 3.165 10.979 1.00 91.75 220 SER A O 1
ATOM 1704 N N . VAL A 1 221 ? -7.305 3.141 12.742 1.00 90.75 221 VAL A N 1
ATOM 1705 C CA . VAL A 1 221 ? -8.097 2.257 13.605 1.00 90.75 221 VAL A CA 1
ATOM 1706 C C . VAL A 1 221 ? -8.521 3.026 14.850 1.00 90.75 221 VAL A C 1
ATOM 1708 O O . VAL A 1 221 ? -7.685 3.581 15.560 1.00 90.75 221 VAL A O 1
ATOM 1711 N N . THR A 1 222 ? -9.825 3.047 15.124 1.00 90.06 222 THR A N 1
ATOM 1712 C CA . THR A 1 222 ? -10.416 3.666 16.318 1.00 90.06 222 THR A CA 1
ATOM 1713 C C . THR A 1 222 ? -11.045 2.597 17.194 1.00 90.06 222 THR A C 1
ATOM 1715 O O . THR A 1 222 ? -11.874 1.820 16.717 1.00 90.06 222 THR A O 1
ATOM 1718 N N . VAL A 1 223 ? -10.691 2.575 18.481 1.00 88.88 223 VAL A N 1
ATOM 1719 C CA . VAL A 1 223 ? -11.265 1.616 19.429 1.00 88.88 223 VAL A CA 1
ATOM 1720 C C . VAL A 1 223 ? -12.436 2.266 20.151 1.00 88.88 223 VAL A C 1
ATOM 1722 O O . VAL A 1 223 ? -12.258 3.138 21.000 1.00 88.88 223 VAL A O 1
ATOM 1725 N N . THR A 1 224 ? -13.650 1.858 19.800 1.00 86.00 224 THR A N 1
ATOM 1726 C CA . THR A 1 224 ? -14.873 2.377 20.410 1.00 86.00 224 THR A CA 1
ATOM 1727 C C . THR A 1 224 ? -15.217 1.578 21.661 1.00 86.00 224 THR A C 1
ATOM 1729 O O . THR A 1 224 ? -14.995 0.368 21.748 1.00 86.00 224 THR A O 1
ATOM 1732 N N . GLY A 1 225 ? -15.750 2.262 22.677 1.00 74.25 225 GLY A N 1
ATOM 1733 C CA . GLY A 1 225 ? -16.348 1.576 23.818 1.00 74.25 225 GLY A CA 1
ATOM 1734 C C . GLY A 1 225 ? -17.463 0.651 23.333 1.00 74.25 225 GLY A C 1
ATOM 1735 O O . GLY A 1 225 ? -18.107 0.941 22.325 1.00 74.25 225 GLY A O 1
ATOM 1736 N N . VAL A 1 226 ? -17.665 -0.461 24.043 1.00 67.38 226 VAL A N 1
ATOM 1737 C CA . VAL A 1 226 ? -18.832 -1.337 23.869 1.00 67.38 226 VAL A CA 1
ATOM 1738 C C . VAL A 1 226 ? -20.065 -0.446 23.661 1.00 67.38 226 VAL A C 1
ATOM 1740 O O . VAL A 1 226 ? -20.195 0.535 24.405 1.00 67.38 226 VAL A O 1
ATOM 1743 N N . PRO A 1 227 ? -20.973 -0.733 22.709 1.00 56.16 227 PRO A N 1
ATOM 1744 C CA . PRO A 1 227 ? -22.325 -0.233 22.834 1.00 56.16 227 PRO A CA 1
ATOM 1745 C C . PRO A 1 227 ? -22.849 -0.934 24.079 1.00 56.16 227 PRO A C 1
ATOM 1747 O O . PRO A 1 227 ? -23.368 -2.040 24.002 1.00 56.16 227 PRO A O 1
ATOM 1750 N N . SER A 1 228 ? -22.574 -0.355 25.251 1.00 46.41 228 SER A N 1
ATOM 1751 C CA . SER A 1 228 ? -23.270 -0.692 26.476 1.00 46.41 228 SER A CA 1
ATOM 1752 C C . SER A 1 228 ? -24.718 -0.744 26.053 1.00 46.41 228 SER A C 1
ATOM 1754 O O . SER A 1 228 ? -25.199 0.251 25.494 1.00 46.41 228 SER A O 1
ATOM 1756 N N . ASP A 1 229 ? -25.309 -1.929 26.189 1.00 50.38 229 ASP A N 1
ATOM 1757 C CA . ASP A 1 229 ? -26.676 -2.231 25.806 1.00 50.38 229 ASP A CA 1
ATOM 1758 C C . ASP A 1 229 ? -27.559 -1.006 26.072 1.00 50.38 229 ASP A C 1
ATOM 1760 O O . ASP A 1 229 ? -27.304 -0.304 27.047 1.00 50.38 229 ASP A O 1
ATOM 1764 N N . PRO A 1 230 ? -28.613 -0.704 25.301 1.00 54.28 230 PRO A N 1
ATOM 1765 C CA . PRO A 1 230 ? -29.504 0.425 25.607 1.00 54.28 230 PRO A CA 1
ATOM 1766 C C . PRO A 1 230 ? -30.167 0.347 27.009 1.00 54.28 230 PRO A C 1
ATOM 1768 O O . PRO A 1 230 ? -30.858 1.274 27.435 1.00 54.28 230 PRO A O 1
ATOM 1771 N N . GLU A 1 231 ? -29.896 -0.718 27.761 1.00 53.78 231 GLU A N 1
ATOM 1772 C CA . GLU A 1 231 ? -30.247 -1.000 29.147 1.00 53.78 231 GLU A CA 1
ATOM 1773 C C . GLU A 1 231 ? -30.104 0.184 30.131 1.00 53.78 231 GLU A C 1
ATOM 1775 O O . GLU A 1 231 ? -31.097 0.469 30.794 1.00 53.78 231 GLU A O 1
ATOM 1780 N N . PRO A 1 232 ? -29.009 0.973 30.262 1.00 59.62 232 PRO A N 1
ATOM 1781 C CA . PRO A 1 232 ? -28.950 1.996 31.302 1.00 59.62 232 PRO A CA 1
ATOM 1782 C C . PRO A 1 232 ? -29.849 3.195 30.981 1.00 59.62 232 PRO A C 1
ATOM 1784 O O . PRO A 1 232 ? -30.247 3.906 31.900 1.00 59.62 232 PRO A O 1
ATOM 1787 N N . PHE A 1 233 ? -30.212 3.419 29.714 1.00 64.38 233 PHE A N 1
ATOM 1788 C CA . PHE A 1 233 ? -31.170 4.460 29.339 1.00 64.38 233 PHE A CA 1
ATOM 1789 C C . PHE A 1 233 ? -32.612 3.962 29.451 1.00 64.38 233 PHE A C 1
ATOM 1791 O O . PHE A 1 233 ? -33.450 4.674 30.004 1.00 64.38 233 PHE A O 1
ATOM 1798 N N . ILE A 1 234 ? -32.895 2.734 29.004 1.00 70.88 234 ILE A N 1
ATOM 1799 C CA . ILE A 1 234 ? -34.232 2.131 29.081 1.00 70.88 234 ILE A CA 1
ATOM 1800 C C . ILE A 1 234 ? -34.612 1.854 30.540 1.00 70.88 234 ILE A C 1
ATOM 1802 O O . ILE A 1 234 ? -35.679 2.283 30.973 1.00 70.88 234 ILE A O 1
ATOM 1806 N N . ILE A 1 235 ? -33.731 1.238 31.337 1.00 75.81 235 ILE A N 1
ATOM 1807 C CA . ILE A 1 235 ? -33.964 0.986 32.769 1.00 75.81 235 ILE A CA 1
ATOM 1808 C C . ILE A 1 235 ? -34.188 2.310 33.502 1.00 75.81 235 ILE A C 1
ATOM 1810 O O . ILE A 1 235 ? -35.138 2.443 34.271 1.00 75.81 235 ILE A O 1
ATOM 1814 N N . ARG A 1 236 ? -33.361 3.328 33.235 1.00 81.19 236 ARG A N 1
ATOM 1815 C CA . ARG A 1 236 ? -33.494 4.638 33.885 1.00 81.19 236 ARG A CA 1
ATOM 1816 C C . ARG A 1 236 ? -34.788 5.351 33.480 1.00 81.19 236 ARG A C 1
ATOM 1818 O O . ARG A 1 236 ? -35.421 5.952 34.342 1.00 81.19 236 ARG A O 1
ATOM 1825 N N . ALA A 1 237 ? -35.232 5.237 32.228 1.00 85.12 237 ALA A N 1
ATOM 1826 C CA . ALA A 1 237 ? -36.516 5.777 31.776 1.00 85.12 237 ALA A CA 1
ATOM 1827 C C . ALA A 1 237 ? -37.718 5.033 32.386 1.00 85.12 237 ALA A C 1
ATOM 1829 O O . ALA A 1 237 ? -38.658 5.673 32.853 1.00 85.12 237 ALA A O 1
ATOM 1830 N N . VAL A 1 238 ? -37.673 3.699 32.449 1.00 90.06 238 VAL A N 1
ATOM 1831 C CA . VAL A 1 238 ? -38.727 2.870 33.056 1.00 90.06 238 VAL A CA 1
ATOM 1832 C C . VAL A 1 238 ? -38.847 3.154 34.553 1.00 90.06 238 VAL A C 1
ATOM 1834 O O . VAL A 1 238 ? -39.953 3.357 35.047 1.00 90.06 238 VAL A O 1
ATOM 1837 N N . VAL A 1 239 ? -37.729 3.260 35.277 1.00 92.12 239 VAL A N 1
ATOM 1838 C CA . VAL A 1 239 ? -37.728 3.618 36.706 1.00 92.12 239 VAL A CA 1
ATOM 1839 C C . VAL A 1 239 ? -38.293 5.026 36.923 1.00 92.12 239 VAL A C 1
ATOM 1841 O O . VAL A 1 239 ? -39.095 5.232 37.835 1.00 92.12 239 VAL A O 1
ATOM 1844 N N . LEU A 1 240 ? -37.948 5.995 36.068 1.00 92.38 240 LEU A N 1
ATOM 1845 C CA . LEU A 1 240 ? -38.522 7.343 36.141 1.00 92.38 240 LEU A CA 1
ATOM 1846 C C . LEU A 1 240 ? -40.034 7.336 35.864 1.00 92.38 240 LEU A C 1
ATOM 1848 O O . LEU A 1 240 ? -40.783 7.976 36.593 1.00 92.38 240 LEU A O 1
ATOM 1852 N N . LEU A 1 241 ? -40.513 6.569 34.883 1.00 94.06 241 LEU A N 1
ATOM 1853 C CA . LEU A 1 241 ? -41.949 6.463 34.599 1.00 94.06 241 LEU A CA 1
ATOM 1854 C C . LEU A 1 241 ? -42.718 5.770 35.735 1.00 94.06 241 LEU A C 1
ATOM 1856 O O . LEU A 1 241 ? -43.780 6.246 36.135 1.00 94.06 241 LEU A O 1
ATOM 1860 N N . LEU A 1 242 ? -42.173 4.689 36.301 1.00 95.00 242 LEU A N 1
ATOM 1861 C CA . LEU A 1 242 ? -42.788 3.964 37.418 1.00 95.00 242 LEU A CA 1
ATOM 1862 C C . LEU A 1 242 ? -42.842 4.808 38.698 1.00 95.00 242 LEU A C 1
ATOM 1864 O O . LEU A 1 242 ? -43.845 4.783 39.410 1.00 95.00 242 LEU A O 1
ATOM 1868 N N . THR A 1 243 ? -41.792 5.583 38.982 1.00 95.12 243 THR A N 1
ATOM 1869 C CA . THR A 1 243 ? -41.765 6.485 40.148 1.00 95.12 243 THR A CA 1
ATOM 1870 C C . THR A 1 243 ? -42.765 7.631 39.997 1.00 95.12 243 THR A C 1
ATOM 1872 O O . THR A 1 243 ? -43.494 7.917 40.944 1.00 95.12 243 THR A O 1
ATOM 1875 N N . GLN A 1 244 ? -42.881 8.230 38.807 1.00 95.25 244 GLN A N 1
ATOM 1876 C CA . GLN A 1 244 ? -43.893 9.256 38.521 1.00 95.25 244 GLN A CA 1
ATOM 1877 C C . GLN A 1 244 ? -45.324 8.708 38.648 1.00 95.25 244 GLN A C 1
ATOM 1879 O O . GLN A 1 244 ? -46.181 9.353 39.254 1.00 95.25 244 GLN A O 1
ATOM 1884 N N . LEU A 1 245 ? -45.578 7.493 38.148 1.00 96.44 245 LEU A N 1
ATOM 1885 C CA . LEU A 1 245 ? -46.880 6.837 38.281 1.00 96.44 245 LEU A CA 1
ATOM 1886 C C . LEU A 1 245 ? -47.231 6.549 39.748 1.00 96.44 245 LEU A C 1
ATOM 1888 O O . LEU A 1 245 ? -48.357 6.804 40.169 1.00 96.44 245 LEU A O 1
ATOM 1892 N N . LEU A 1 246 ? -46.275 6.058 40.543 1.00 96.69 246 LEU A N 1
ATOM 1893 C CA . LEU A 1 246 ? -46.487 5.786 41.966 1.00 96.69 246 LEU A CA 1
ATOM 1894 C C . LEU A 1 246 ? -46.840 7.066 42.737 1.00 96.69 246 LEU A C 1
ATOM 1896 O O . LEU A 1 246 ? -47.787 7.064 43.520 1.00 96.69 246 LEU A O 1
ATOM 1900 N N . VAL A 1 247 ? -46.114 8.162 42.495 1.00 96.62 247 VAL A N 1
ATOM 1901 C CA . VAL A 1 247 ? -46.388 9.460 43.131 1.00 96.62 247 VAL A CA 1
ATOM 1902 C C . VAL A 1 247 ? -47.795 9.943 42.784 1.00 96.62 247 VAL A C 1
ATOM 1904 O O . VAL A 1 247 ? -48.519 10.365 43.682 1.00 96.62 247 VAL A O 1
ATOM 1907 N N . LEU A 1 248 ? -48.216 9.816 41.523 1.00 96.50 248 LEU A N 1
ATOM 1908 C CA . LEU A 1 248 ? -49.566 10.180 41.090 1.00 96.50 248 LEU A CA 1
ATOM 1909 C C . LEU A 1 248 ? -50.652 9.346 41.792 1.00 96.50 248 LEU A C 1
ATOM 1911 O O . LEU A 1 248 ? -51.665 9.883 42.229 1.00 96.50 248 LEU A O 1
ATOM 1915 N N . LEU A 1 249 ? -50.449 8.035 41.936 1.00 96.62 249 LEU A N 1
ATOM 1916 C CA . LEU A 1 249 ? -51.405 7.171 42.635 1.00 96.62 249 LEU A CA 1
ATOM 1917 C C . LEU A 1 249 ? -51.493 7.505 44.130 1.00 96.62 249 LEU A C 1
ATOM 1919 O O . LEU A 1 249 ? -52.587 7.502 44.694 1.00 96.62 249 LEU A O 1
ATOM 1923 N N . VAL A 1 250 ? -50.365 7.829 44.768 1.00 96.56 250 VAL A N 1
ATOM 1924 C CA . VAL A 1 250 ? -50.319 8.232 46.182 1.00 96.56 250 VAL A CA 1
ATOM 1925 C C . VAL A 1 250 ? -51.000 9.584 46.394 1.00 96.56 250 VAL A C 1
ATOM 1927 O O . VAL A 1 250 ? -51.770 9.723 47.343 1.00 96.56 250 VAL A O 1
ATOM 1930 N N . THR A 1 251 ? -50.776 10.568 45.518 1.00 94.50 251 THR A N 1
ATOM 1931 C CA . THR A 1 251 ? -51.436 11.879 45.624 1.00 94.50 251 THR A CA 1
ATOM 1932 C C . THR A 1 251 ? -52.939 11.765 45.398 1.00 94.50 251 THR A C 1
ATOM 1934 O O . THR A 1 251 ? -53.702 12.286 46.208 1.00 94.50 251 THR A O 1
ATOM 1937 N N . ILE A 1 252 ? -53.382 11.012 44.386 1.00 95.62 252 ILE A N 1
ATOM 1938 C CA . ILE A 1 252 ? -54.808 10.731 44.171 1.00 95.62 252 ILE A CA 1
ATOM 1939 C C . ILE A 1 252 ? -55.394 10.015 45.396 1.00 95.62 252 ILE A C 1
ATOM 1941 O O . ILE A 1 252 ? -56.415 10.446 45.928 1.00 95.62 252 ILE A O 1
ATOM 1945 N N . GLY A 1 253 ? -54.725 8.980 45.908 1.00 94.50 253 GLY A N 1
ATOM 1946 C CA . GLY A 1 253 ? -55.158 8.258 47.105 1.00 94.50 253 GLY A CA 1
ATOM 1947 C C . GLY A 1 253 ? -55.313 9.166 48.327 1.00 94.50 253 GLY A C 1
ATOM 1948 O O . GLY A 1 253 ? -56.339 9.108 48.999 1.00 94.50 253 GLY A O 1
ATOM 1949 N N . LEU A 1 254 ? -54.345 10.052 48.579 1.00 93.62 254 LEU A N 1
ATOM 1950 C CA . LEU A 1 254 ? -54.408 11.051 49.649 1.00 93.62 254 LEU A CA 1
ATOM 1951 C C . LEU A 1 254 ? -55.570 12.028 49.450 1.00 93.62 254 LEU A C 1
ATOM 1953 O O . LEU A 1 254 ? -56.294 12.277 50.407 1.00 93.62 254 LEU A O 1
ATOM 1957 N N . THR A 1 255 ? -55.798 12.528 48.229 1.00 89.62 255 THR A N 1
ATOM 1958 C CA . THR A 1 255 ? -56.923 13.441 47.948 1.00 89.62 255 THR A CA 1
ATOM 1959 C C . THR A 1 255 ? -58.284 12.773 48.162 1.00 89.62 255 THR A C 1
ATOM 1961 O O . THR A 1 255 ? -59.172 13.348 48.791 1.00 89.62 255 THR A O 1
ATOM 1964 N N . LEU A 1 256 ? -58.444 11.517 47.735 1.00 90.75 256 LEU A N 1
ATOM 1965 C CA . LEU A 1 256 ? -59.666 10.746 47.967 1.00 90.75 256 LEU A CA 1
ATOM 1966 C C . LEU A 1 256 ? -59.851 10.416 49.456 1.00 90.75 256 LEU A C 1
ATOM 1968 O O . LEU A 1 256 ? -60.970 10.448 49.974 1.00 90.75 256 LEU A O 1
ATOM 1972 N N . LEU A 1 257 ? -58.761 10.141 50.175 1.00 88.69 257 LEU A N 1
ATOM 1973 C CA . LEU A 1 257 ? -58.791 9.934 51.620 1.00 88.69 257 LEU A CA 1
ATOM 1974 C C . LEU A 1 257 ? -59.191 11.223 52.354 1.00 88.69 257 LEU A C 1
ATOM 1976 O O . LEU A 1 257 ? -60.008 11.172 53.268 1.00 88.69 257 LEU A O 1
ATOM 1980 N N . THR A 1 258 ? -58.682 12.388 51.939 1.00 83.31 258 THR A N 1
ATOM 1981 C CA . THR A 1 258 ? -59.079 13.677 52.523 1.00 83.31 258 THR A CA 1
ATOM 1982 C C . THR A 1 258 ? -60.542 14.001 52.251 1.00 83.31 258 THR A C 1
ATOM 1984 O O . THR A 1 258 ? -61.236 14.404 53.176 1.00 83.31 258 THR A O 1
ATOM 1987 N N . GLU A 1 259 ? -61.047 13.747 51.042 1.00 85.31 259 GLU A N 1
ATOM 1988 C CA . GLU A 1 259 ? -62.461 13.960 50.701 1.00 85.31 259 GLU A CA 1
ATOM 1989 C C . GLU A 1 259 ? -63.391 13.035 51.501 1.00 85.31 259 GLU A C 1
ATOM 1991 O O . GLU A 1 259 ? -64.391 13.472 52.067 1.00 85.31 259 GLU A O 1
ATOM 1996 N N . THR A 1 260 ? -63.038 11.755 51.647 1.00 80.94 260 THR A N 1
ATOM 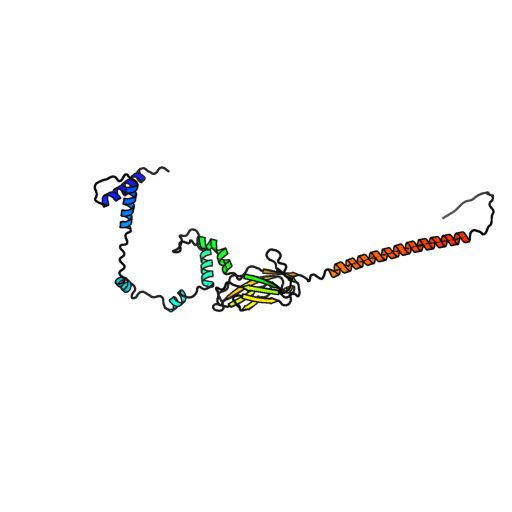1997 C CA . THR A 1 260 ? -63.830 10.796 52.441 1.00 80.94 260 THR A CA 1
ATOM 1998 C C . THR A 1 260 ? -63.760 11.069 53.951 1.00 80.94 260 THR A C 1
ATOM 2000 O O . THR A 1 260 ? -64.761 10.909 54.659 1.00 80.94 260 THR A O 1
ATOM 2003 N N . LEU A 1 261 ? -62.623 11.548 54.467 1.00 78.19 261 LEU A N 1
ATOM 2004 C CA . LEU A 1 261 ? -62.486 12.019 55.851 1.00 78.19 261 LEU A CA 1
ATOM 2005 C C . LEU A 1 261 ? -63.263 13.323 56.098 1.00 78.19 261 LEU A C 1
ATOM 2007 O O . LEU A 1 261 ? -63.912 13.459 57.137 1.00 78.19 261 LEU A O 1
ATOM 2011 N N . CYS A 1 262 ? -63.256 14.258 55.147 1.00 73.50 262 CYS A N 1
ATOM 2012 C CA . CYS A 1 262 ? -64.058 15.481 55.199 1.00 73.50 262 CYS A CA 1
ATOM 2013 C C . CYS A 1 262 ? -65.560 15.167 55.153 1.00 73.50 262 CYS A C 1
ATOM 2015 O O . CYS A 1 262 ? -66.315 15.669 55.986 1.00 73.50 262 CYS A O 1
ATOM 2017 N N . ALA A 1 263 ? -65.992 14.257 54.277 1.00 72.62 263 ALA A N 1
ATOM 2018 C CA . ALA A 1 263 ? -67.382 13.813 54.189 1.00 72.62 263 ALA A CA 1
ATOM 2019 C C . ALA A 1 263 ? -67.855 13.086 55.463 1.00 72.62 263 ALA A C 1
ATOM 2021 O O . ALA A 1 263 ? -68.983 13.283 55.917 1.00 72.62 263 ALA A O 1
ATOM 2022 N N . THR A 1 264 ? -66.999 12.270 56.088 1.00 63.22 264 THR A N 1
ATOM 2023 C CA . THR A 1 264 ? -67.334 11.580 57.349 1.00 63.22 264 THR A CA 1
ATOM 2024 C C . THR A 1 264 ? -67.307 12.506 58.571 1.00 63.22 264 THR A C 1
ATOM 2026 O O . THR A 1 264 ? -68.114 12.306 59.481 1.00 63.22 264 THR A O 1
ATOM 2029 N N . ARG A 1 265 ? -66.463 13.553 58.591 1.00 55.72 265 ARG A N 1
ATOM 2030 C CA . ARG A 1 265 ? -66.510 14.635 59.597 1.00 55.72 265 ARG A CA 1
ATOM 2031 C C . ARG A 1 265 ? -67.750 15.519 59.449 1.00 55.72 265 ARG A C 1
ATOM 2033 O O . ARG A 1 265 ? -68.404 15.775 60.457 1.00 55.72 265 ARG A O 1
ATOM 2040 N N . GLY A 1 266 ? -68.135 15.893 58.226 1.00 55.34 266 GLY A N 1
ATOM 2041 C CA . GLY A 1 266 ? -69.383 16.625 57.959 1.00 55.34 266 GLY A CA 1
ATOM 2042 C C . GLY A 1 266 ? -70.633 15.849 58.398 1.00 55.34 266 GLY A C 1
ATOM 2043 O O . GLY A 1 266 ? -71.565 16.420 58.955 1.00 55.34 266 GLY A O 1
ATOM 2044 N N . ARG A 1 267 ? -70.610 14.514 58.277 1.00 50.53 267 ARG A N 1
ATOM 2045 C CA . ARG A 1 267 ? -71.681 13.631 58.775 1.00 50.53 267 ARG A CA 1
ATOM 2046 C C . ARG A 1 267 ? -71.689 13.444 60.301 1.00 50.53 267 ARG A C 1
ATOM 2048 O O . ARG A 1 267 ? -72.705 13.008 60.835 1.00 50.53 267 ARG A O 1
ATOM 2055 N N . ARG A 1 268 ? -70.581 13.735 61.004 1.00 47.03 268 ARG A N 1
ATOM 2056 C CA . ARG A 1 268 ? -70.510 13.716 62.481 1.00 47.03 268 ARG A CA 1
ATOM 2057 C C . ARG A 1 268 ? -70.910 15.050 63.120 1.00 47.03 268 ARG A C 1
ATOM 2059 O O . ARG A 1 268 ? -71.528 14.993 64.174 1.00 47.03 268 ARG A O 1
ATOM 2066 N N . LEU A 1 269 ? -70.626 16.204 62.502 1.00 47.16 269 LEU A N 1
ATOM 2067 C CA . LEU A 1 269 ? -71.104 17.506 63.005 1.00 47.16 269 LEU A CA 1
ATOM 2068 C C . LEU A 1 269 ? -72.627 17.661 62.862 1.00 47.16 269 LEU A C 1
ATOM 2070 O O . LEU A 1 269 ? -73.284 18.041 63.821 1.00 47.16 269 LEU A O 1
ATOM 2074 N N . SER A 1 270 ? -73.213 17.199 61.751 1.00 44.06 270 SER A N 1
ATOM 2075 C CA . SER A 1 270 ? -74.673 17.224 61.550 1.00 44.06 270 SER A CA 1
ATOM 2076 C C . SER A 1 270 ? -75.468 16.284 62.477 1.00 44.06 270 SER A C 1
ATOM 2078 O O . SER A 1 270 ? -76.690 16.314 62.451 1.00 44.06 270 SER A O 1
ATOM 2080 N N . ARG A 1 271 ? -74.815 15.420 63.274 1.00 40.28 271 ARG A N 1
ATOM 2081 C CA . ARG A 1 271 ? -75.484 14.553 64.267 1.00 40.28 271 ARG A CA 1
ATOM 2082 C C . ARG A 1 271 ? -75.478 15.158 65.680 1.00 40.28 271 ARG A C 1
ATOM 2084 O O . ARG A 1 271 ? -76.121 14.598 66.560 1.00 40.28 271 ARG A O 1
ATOM 2091 N N . GLN A 1 272 ? -74.740 16.245 65.918 1.00 40.69 272 GLN A N 1
ATOM 2092 C CA . GLN A 1 272 ? -74.566 16.816 67.260 1.00 40.69 272 GLN A CA 1
ATOM 2093 C C . GLN A 1 272 ? -75.164 18.225 67.432 1.00 40.69 272 GLN A C 1
ATOM 2095 O O . GLN A 1 272 ? -75.169 18.729 68.549 1.00 40.69 272 GLN A O 1
ATOM 2100 N N . GLU A 1 273 ? -75.722 18.830 66.379 1.00 44.81 273 GLU A N 1
ATOM 2101 C CA . GLU A 1 273 ? -76.390 20.145 66.450 1.00 44.81 273 GLU A CA 1
ATOM 2102 C C . GLU A 1 273 ? -77.915 20.068 66.713 1.00 44.81 273 GLU A C 1
ATOM 2104 O O . GLU A 1 273 ? -78.540 21.100 66.924 1.00 44.81 273 GLU A O 1
ATOM 2109 N N . ASP A 1 274 ? -78.513 18.871 66.816 1.00 41.75 274 ASP A N 1
ATOM 2110 C CA . ASP A 1 274 ? -79.950 18.675 67.123 1.00 41.75 274 ASP A CA 1
ATOM 2111 C C . ASP A 1 274 ? -80.263 18.595 68.643 1.00 41.75 274 ASP A C 1
ATOM 2113 O O . ASP A 1 274 ? -81.152 17.853 69.066 1.00 41.75 274 ASP A O 1
ATOM 2117 N N . ILE A 1 275 ? -79.527 19.318 69.499 1.00 45.47 275 ILE A N 1
ATOM 2118 C CA . ILE A 1 275 ? -79.869 19.507 70.928 1.00 45.47 275 ILE A CA 1
ATOM 2119 C C . ILE A 1 275 ? -79.769 21.006 71.277 1.00 45.47 275 ILE A C 1
ATOM 2121 O O . ILE A 1 275 ? -78.763 21.476 71.795 1.00 45.47 275 ILE A O 1
ATOM 2125 N N . GLU A 1 276 ? -80.816 21.721 70.860 1.00 41.69 276 GLU A N 1
ATOM 2126 C CA . GLU A 1 276 ? -81.541 22.864 71.457 1.00 41.69 276 GLU A CA 1
ATOM 2127 C C . GLU A 1 276 ? -80.872 23.811 72.486 1.00 41.69 276 GLU A C 1
ATOM 2129 O O . GLU A 1 276 ? -80.348 23.363 73.506 1.00 41.69 276 GLU A O 1
ATOM 2134 N N . LEU A 1 277 ? -81.043 25.130 72.247 1.00 40.09 277 LEU A N 1
ATOM 2135 C CA . LEU A 1 277 ? -81.580 26.204 73.136 1.00 40.09 277 LEU A CA 1
ATOM 2136 C C . LEU A 1 277 ? -80.974 27.564 72.710 1.00 40.09 277 LEU A C 1
ATOM 2138 O O . LEU A 1 277 ? -79.781 27.791 72.883 1.00 40.09 277 LEU A O 1
ATOM 2142 N N . ASP A 1 278 ? -81.655 28.390 71.910 1.00 41.09 278 ASP A N 1
ATOM 2143 C CA . ASP A 1 278 ? -82.724 29.356 72.256 1.00 41.09 278 ASP A CA 1
ATOM 2144 C C . ASP A 1 278 ? -82.312 30.426 73.289 1.00 41.09 278 ASP A C 1
ATOM 2146 O O . ASP A 1 278 ? -82.264 30.143 74.484 1.00 41.09 278 ASP A O 1
ATOM 2150 N N . TYR A 1 279 ? -81.967 31.629 72.802 1.00 35.31 279 TYR A N 1
ATOM 2151 C CA . TYR A 1 279 ? -82.580 32.932 73.137 1.00 35.31 279 TYR A CA 1
ATOM 2152 C C . TYR A 1 279 ? -81.712 34.084 72.582 1.00 35.31 279 TYR A C 1
ATOM 2154 O O . TYR A 1 279 ? -80.600 34.327 73.055 1.00 35.31 279 TYR A O 1
ATOM 2162 N N . ASP A 1 280 ? -82.243 34.817 71.602 1.00 42.25 280 ASP A N 1
ATOM 2163 C CA . ASP A 1 280 ? -81.870 36.212 71.340 1.00 42.25 280 ASP A CA 1
ATOM 2164 C C . ASP A 1 280 ? -82.526 37.106 72.411 1.00 42.25 280 ASP A C 1
ATOM 2166 O O . ASP A 1 280 ? -83.630 36.804 72.868 1.00 42.25 280 ASP A O 1
ATOM 2170 N N . ASP A 1 281 ? -81.875 38.210 72.797 1.00 41.69 281 ASP A N 1
ATOM 2171 C CA . ASP A 1 281 ? -82.390 39.571 72.542 1.00 41.69 281 ASP A CA 1
ATOM 2172 C C . ASP A 1 281 ? -81.822 40.652 73.497 1.00 41.69 281 ASP A C 1
ATOM 2174 O O . ASP A 1 281 ? -81.885 40.553 74.720 1.00 41.69 281 ASP A O 1
ATOM 2178 N N . LEU A 1 282 ? -81.334 41.719 72.852 1.00 44.38 282 LEU A N 1
ATOM 2179 C CA . LEU A 1 282 ? -81.263 43.135 73.250 1.00 44.38 282 LEU A CA 1
ATOM 2180 C C . LEU A 1 282 ? -80.505 43.614 74.508 1.00 44.38 282 LEU A C 1
ATOM 2182 O O . LEU A 1 282 ? -80.869 43.357 75.650 1.00 44.38 282 LEU A O 1
ATOM 2186 N N . GLY A 1 283 ? -79.587 44.565 74.266 1.00 34.53 283 GLY A N 1
ATOM 2187 C CA . GLY A 1 283 ? -79.295 45.645 75.220 1.00 34.53 283 GLY A CA 1
ATOM 2188 C C . GLY A 1 283 ? -77.883 46.236 75.146 1.00 34.53 283 GLY A C 1
ATOM 2189 O O . GLY A 1 283 ? -76.973 45.769 75.815 1.00 34.53 283 GLY A O 1
ATOM 2190 N N . VAL A 1 284 ? -77.719 47.313 74.381 1.00 39.03 284 VAL A N 1
ATOM 2191 C CA . VAL A 1 284 ? -76.579 48.264 74.380 1.00 39.03 284 VAL A CA 1
ATOM 2192 C C . VAL A 1 284 ? -77.130 49.607 74.921 1.00 39.03 284 VAL A C 1
ATOM 2194 O O . VAL A 1 284 ? -78.354 49.756 74.829 1.00 39.03 284 VAL A O 1
ATOM 2197 N N . PRO A 1 285 ? -76.374 50.650 75.361 1.00 58.22 285 PRO A N 1
ATOM 2198 C CA . PRO A 1 285 ? -74.961 50.852 75.777 1.00 58.22 285 PRO A CA 1
ATOM 2199 C C . PRO A 1 285 ? -74.837 51.573 77.158 1.00 58.22 285 PRO A C 1
ATOM 2201 O O . PRO A 1 285 ? -75.849 51.863 77.786 1.00 58.22 285 PRO A O 1
ATOM 2204 N N . ALA A 1 286 ? -73.613 51.931 77.586 1.00 36.31 286 ALA A N 1
ATOM 2205 C CA . ALA A 1 286 ? -73.213 53.277 78.083 1.00 36.31 286 ALA A CA 1
ATOM 2206 C C . ALA A 1 286 ? -71.740 53.216 78.562 1.00 36.31 286 ALA A C 1
ATOM 2208 O O . ALA A 1 286 ? -71.394 52.321 79.325 1.00 36.31 286 ALA A O 1
ATOM 2209 N N . GLU A 1 287 ? -70.810 53.935 77.922 1.00 36.91 287 GLU A N 1
ATOM 2210 C CA . GLU A 1 287 ? -70.250 55.266 78.296 1.00 36.91 287 GLU A CA 1
ATOM 2211 C C . GLU A 1 287 ? -68.839 55.101 78.904 1.00 36.91 287 GLU A C 1
ATOM 2213 O O . GLU A 1 287 ? -68.630 54.212 79.719 1.00 36.91 287 GLU A O 1
ATOM 2218 N N . GLU A 1 288 ? -67.820 55.681 78.244 1.00 36.53 288 GLU A N 1
ATOM 2219 C CA . GLU A 1 288 ? -66.979 56.814 78.722 1.00 36.53 288 GLU A CA 1
ATOM 2220 C C . GLU A 1 288 ? -65.959 56.384 79.805 1.00 36.53 288 GLU A C 1
ATOM 2222 O O . GLU A 1 288 ? -66.248 55.551 80.646 1.00 36.53 288 GLU A O 1
ATOM 2227 N N . GLU A 1 289 ? -64.708 56.829 79.902 1.00 39.56 289 GLU A N 1
ATOM 2228 C CA . GLU A 1 289 ? -63.881 57.875 79.298 1.00 39.56 289 GLU A CA 1
ATOM 2229 C C . GLU A 1 289 ? -62.437 57.631 79.831 1.00 39.56 289 GLU A C 1
ATOM 2231 O O . GLU A 1 289 ? -62.257 56.920 80.821 1.00 39.56 289 GLU A O 1
ATOM 2236 N N . GLY A 1 290 ? -61.416 58.271 79.245 1.00 39.50 290 GLY A N 1
ATOM 2237 C CA . GLY A 1 290 ? -60.136 58.578 79.922 1.00 39.50 290 GLY A CA 1
ATOM 2238 C C . GLY A 1 290 ? -59.019 57.521 79.800 1.00 39.50 290 GLY A C 1
ATOM 2239 O O . GLY A 1 290 ? -59.065 56.484 80.445 1.00 39.50 290 GLY A O 1
ATOM 2240 N N . ALA A 1 291 ? -58.032 57.629 78.905 1.00 45.12 291 ALA A N 1
ATOM 2241 C CA . ALA A 1 291 ? -56.957 58.626 78.756 1.00 45.12 291 ALA A CA 1
ATOM 2242 C C . ALA A 1 291 ? -55.651 58.307 79.524 1.00 45.12 291 ALA A C 1
ATOM 2244 O O . ALA A 1 291 ? -55.637 58.217 80.745 1.00 45.12 291 ALA A O 1
ATOM 2245 N N . GLN A 1 292 ? -54.565 58.306 78.729 1.00 49.44 292 GLN A N 1
ATOM 2246 C CA . GLN A 1 292 ? -53.156 58.633 79.041 1.00 49.44 292 GLN A CA 1
ATOM 2247 C C . GLN A 1 292 ? -52.374 57.594 79.859 1.00 49.44 292 GLN A C 1
ATOM 2249 O O . GLN A 1 292 ? -52.740 57.241 80.967 1.00 49.44 292 GLN A O 1
ATOM 2254 N N . GLY A 1 293 ? -51.309 57.002 79.309 1.00 43.78 293 GLY A N 1
ATOM 2255 C CA . GLY A 1 293 ? -50.001 57.623 79.015 1.00 43.78 293 GLY A CA 1
ATOM 2256 C C . GLY A 1 293 ? -48.983 56.941 79.953 1.00 43.78 293 GLY A C 1
ATOM 2257 O O . GLY A 1 293 ? -49.378 56.455 81.002 1.00 43.78 293 GLY A O 1
ATOM 2258 N N . ALA A 1 294 ? -47.695 56.786 79.698 1.00 46.38 294 ALA A N 1
ATOM 2259 C CA . ALA A 1 294 ? -46.767 57.247 78.686 1.00 46.38 294 ALA A CA 1
ATOM 2260 C C . ALA A 1 294 ? -45.566 56.266 78.698 1.00 46.38 294 ALA A C 1
ATOM 2262 O O . ALA A 1 294 ? -45.503 55.406 79.575 1.00 46.38 294 ALA A O 1
ATOM 2263 N N . GLU A 1 295 ? -44.696 56.432 77.697 1.00 43.50 295 GLU A N 1
ATOM 2264 C CA . GLU A 1 295 ? -43.276 56.023 77.575 1.00 43.50 295 GLU A CA 1
ATOM 2265 C C . GLU A 1 295 ? -42.669 54.977 78.527 1.00 43.50 295 GLU A C 1
ATOM 2267 O O . GLU A 1 295 ? -42.587 55.212 79.753 1.00 43.50 295 GLU A O 1
#

Radius of gyration: 52.31 Å; chains: 1; bounding box: 121×76×153 Å

Sequence (295 aa):
MARSLRALEREVVELQGLADSTGEPEHLLQESADIRQCAVEFYKELYRTEFQAEPEVAQSFYEGLPNVPEEDHAELEAELSAQELQEALQSMQSMQSGKAPGIDGLPADFYKALWPVIDKLFQPNISVSSSMYGVSGAQQQGFQVFRGSTFSISCSIQPQYPGGSFLLSSSTHNYTQPAVNHSAHFLFPAAEPAHQGNYSCVYHVSASPQDSSSESRLLSVTVTGVPSDPEPFIIRAVVLLLTQLLVLLVTIGLTLLTETLCATRGRRLSRQEDIELDYDDLGVPAEEEGAQGAE

pLDDT: mean 74.69, std 17.29, range [34.53, 96.69]

Secondary structure (DSSP, 8-state):
-PPPHHHHHHHHHHHHHHHHTT--------SHHHHHHHHHHHHHHHT-------HHHHHHHHTTPPPPPHHHHHHHTSPPPHHHHHHHHHHHHHSPSSPPP-TTS--HHHHHHHHHHHGGGSSPEEEEEESSS---EETTTEEEEETT--EEEEEE--TTS-SEEEEEEESS-EEEEE-BTTEEEEEESS--GGG-EEEEEEEEESS-TT-BPPPPPPEEEEEE-----SHHHHHHHHHHHHHHHHHHHHHHHHHHHHHHHHHHHHHHHTTTS-S--------------------